Protein 3S8I (pdb70)

Foldseek 3Di:
DAFFWFWKAFLRHIFIEGEEAPDAFKEFEPVLCVVSVNPVQFAQVAWDQDVVFTFRGKGFQGWIGHPNDTGTDIHIYGYPPPGGIYHYNVVCVVQVWDCDVVVQWIARNVPRDITHTDDRVPDD/DDCQFFWFWKAFLRHIFIEGEEAPDAFKEFEPVLCVVSPNPVQFDQVCPDVWRGKRQWTWIGHPNDTDTDIHTYHYPDPGGMYHYNVRCVVQVWDCDVVVQWIARVNPRDITHTDDNVPDD

Sequence (245 aa):
VTMLYINCKVNGHPLKAFVDSGAQMTIMSQACAERCNIMRLVDRRRWAGVAKGQRIIIGRVHLAQIQIEGDFLQCSFSILEDQPMMDMMLLGLDMMLRRRRHQCSSIDLKKNVLVIGTTGTQTYFLPEGELPGSSTMLYINCKVNGHPLKAFVDSGAQMMTIMSQACAERCNIMRLVDRRWAGRIIGRVHLAQIQIEGDFLQCSFSILEDQPMDMMLLGLDMLRRHQCSSIDLKKNVLVIGTTGTQTYFLPEGELP

Nearest PDB structures (foldseek):
  3s8i-assembly1_A  TM=1.008E+00  e=1.772E-27  Homo sapiens
  3s8i-assembly1_B  TM=9.993E-01  e=1.601E-23  Homo sapiens
  4rgh-assembly1_A  TM=9.790E-01  e=2.029E-23  Homo sapiens
  4rgh-assembly1_B  TM=1.001E+00  e=3.905E-22  Homo sapiens
  5yq8-assembly2_D  TM=9.412E-01  e=9.169E-16  Leishmania major

Secondary structure (DSSP, 8-state):
-PPPEEEEEETTEEEEEEE-TT-SS-EEEHHHHHHTT-GGGEEGGG-EE----EEEEEEEEEEEEETTEEEEEEEEEETT-SSSEEE-HHHHHHTT-EEETTTTEEE-TTT--EEEPPPGGG--/------EEEEEETTEEEEEEE-TT-SS-EEEHHHHHHTT-GGGEEGGG---EEEEEEEEEEEETTEEEEEEEEEETT-SSSEEE-HHHHHHTT-EEETTTTEEE-TTT--EEEPPPGGG--

CATH classification: 2.40.70.10

Structure (mmCIF, N/CA/C/O backbone):
data_3S8I
#
_entry.id   3S8I
#
_cell.length_a   80.981
_cell.length_b   41.040
_cell.length_c   88.975
_cell.angle_alpha   90.00
_cell.angle_beta   107.62
_cell.angle_gamma   90.00
#
_symmetry.space_group_name_H-M   'C 1 2 1'
#
loop_
_entity.id
_entity.type
_entity.pdbx_description
1 polymer 'Protein DDI1 homolog 1'
2 non-polymer 'PHOSPHATE ION'
3 non-polymer 1,2-ETHANEDIOL
4 non-polymer 'UNKNOWN ATOM OR ION'
5 non-polymer DI(HYDROXYETHYL)ETHER
6 water water
#
loop_
_atom_site.group_PDB
_atom_site.id
_atom_site.type_symbol
_atom_site.label_atom_id
_atom_site.label_alt_id
_atom_site.label_comp_id
_atom_site.label_asym_id
_atom_site.label_entity_id
_atom_site.label_seq_id
_atom_site.pdbx_PDB_ins_code
_atom_site.Cartn_x
_atom_site.Cartn_y
_atom_site.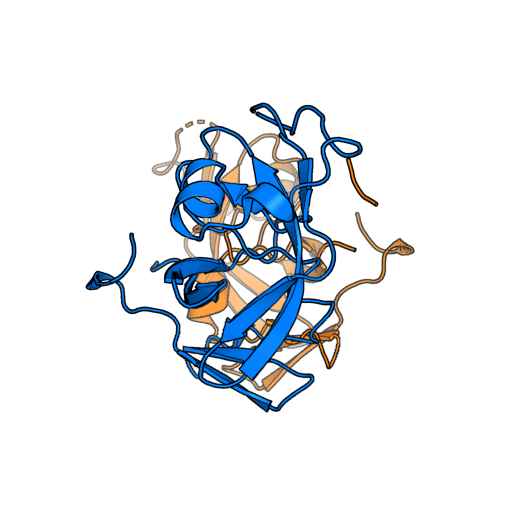Cartn_z
_atom_site.occupancy
_atom_site.B_iso_or_equiv
_atom_site.auth_seq_id
_atom_site.auth_comp_id
_ato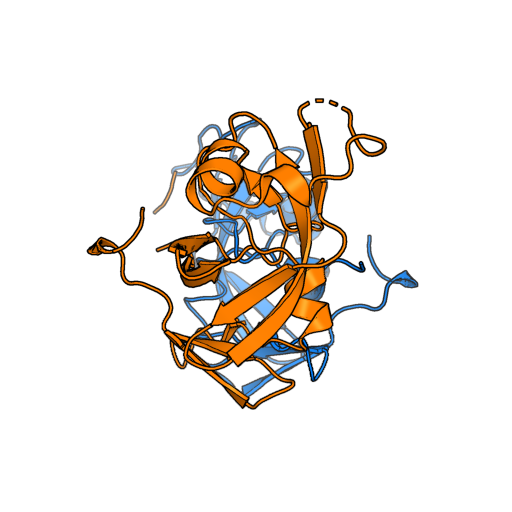m_site.auth_asym_id
_atom_site.auth_atom_id
_atom_site.pdbx_PDB_model_num
ATOM 1 N N . VAL A 1 22 ? -7.692 13.665 -19.409 1.00 37.25 241 VAL A N 1
ATOM 2 C CA . VAL A 1 22 ? -6.200 13.647 -19.453 1.00 33.26 241 VAL A CA 1
ATOM 3 C C . VAL A 1 22 ? -5.593 14.096 -18.103 1.00 30.32 241 VAL A C 1
ATOM 4 O O . VAL A 1 22 ? -5.626 15.278 -17.746 1.00 30.80 241 VAL A O 1
ATOM 8 N N . THR A 1 23 ? -5.050 13.143 -17.362 1.00 27.20 242 THR A N 1
ATOM 9 C CA . THR A 1 23 ? -4.495 13.424 -16.026 1.00 24.37 242 THR A CA 1
ATOM 10 C C . THR A 1 23 ? -3.108 14.057 -16.175 1.00 22.00 242 THR A C 1
ATOM 11 O O . THR A 1 23 ? -2.236 13.469 -16.845 1.00 21.64 242 THR A O 1
ATOM 15 N N . MET A 1 24 ? -2.905 15.237 -15.563 1.00 19.27 243 MET A N 1
ATOM 16 C CA . MET A 1 24 ? -1.610 15.910 -15.639 1.00 17.81 243 MET A CA 1
ATOM 17 C C . MET A 1 24 ? -0.553 15.142 -14.824 1.00 16.32 243 MET A C 1
ATOM 18 O O . MET A 1 24 ? -0.895 14.290 -14.004 1.00 17.78 243 MET A O 1
ATOM 23 N N . LEU A 1 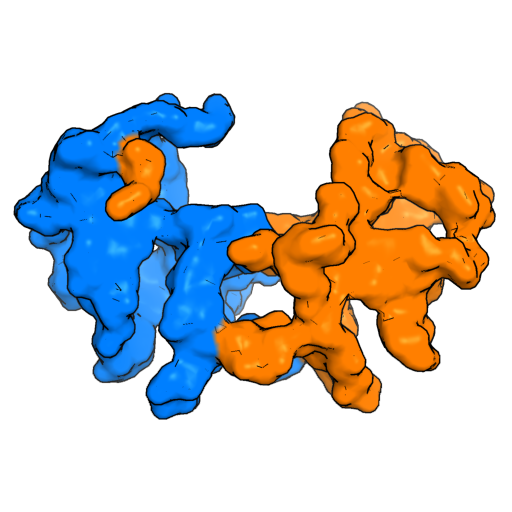25 ? 0.714 15.437 -15.079 1.00 14.35 244 LEU A N 1
ATOM 24 C CA . LEU A 1 25 ? 1.813 14.657 -14.464 1.00 12.61 244 LEU A CA 1
ATOM 25 C C . LEU A 1 25 ? 2.321 15.345 -13.204 1.00 12.50 244 LEU A C 1
ATOM 26 O O . LEU A 1 25 ? 2.782 16.491 -13.246 1.00 13.46 244 LEU A O 1
ATOM 31 N N . TYR A 1 26 ? 2.247 14.617 -12.097 1.00 12.00 245 TYR A N 1
ATOM 32 C CA . TYR A 1 26 ? 2.816 15.082 -10.823 1.00 11.97 245 TYR A CA 1
ATOM 33 C C . TYR A 1 26 ? 3.572 13.921 -10.237 1.00 12.38 245 TYR A C 1
ATOM 34 O O . TYR A 1 26 ? 3.268 12.748 -10.508 1.00 13.41 245 TYR A O 1
ATOM 43 N N . ILE A 1 27 ? 4.581 14.251 -9.434 1.00 12.21 246 ILE A N 1
ATOM 44 C CA . ILE A 1 27 ? 5.290 13.211 -8.659 1.00 11.57 246 ILE A CA 1
ATOM 45 C C . ILE A 1 27 ? 5.337 13.616 -7.190 1.00 13.10 246 ILE A C 1
ATOM 46 O O . ILE A 1 27 ? 5.196 14.802 -6.841 1.00 14.11 246 ILE A O 1
ATOM 51 N N . ASN A 1 28 ? 5.528 12.633 -6.323 1.00 12.48 247 ASN A N 1
ATOM 52 C CA . ASN A 1 28 ? 5.868 12.957 -4.928 1.00 13.49 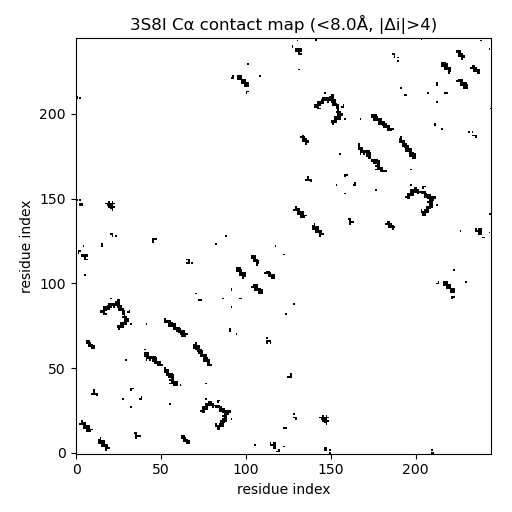247 ASN A CA 1
ATOM 53 C C . ASN A 1 28 ? 7.356 13.239 -4.825 1.00 13.63 247 ASN A C 1
ATOM 54 O O . ASN A 1 28 ? 8.186 12.527 -5.427 1.00 14.19 247 ASN A O 1
ATOM 59 N N . CYS A 1 29 ? 7.707 14.216 -3.995 1.00 14.07 248 CYS A N 1
ATOM 60 C CA . CYS A 1 29 ? 9.101 14.447 -3.634 1.00 14.25 248 CYS A CA 1
ATOM 61 C C . CYS A 1 29 ? 9.158 15.131 -2.286 1.00 12.85 248 CYS A C 1
ATOM 62 O O . CYS A 1 29 ? 8.117 15.379 -1.675 1.00 12.91 248 CYS A O 1
ATOM 65 N N . LYS A 1 30 ? 10.367 15.260 -1.758 1.00 12.05 249 LYS A N 1
ATOM 66 C CA . LYS A 1 30 ? 10.555 15.970 -0.498 1.00 11.57 249 LYS A CA 1
ATOM 67 C C . LYS A 1 30 ? 11.655 16.992 -0.664 1.00 12.24 249 LYS A C 1
ATOM 68 O O . LYS A 1 30 ? 12.598 16.789 -1.415 1.00 13.20 249 LYS A O 1
ATOM 74 N N . VAL A 1 31 ? 11.523 18.095 0.064 1.00 12.03 250 VAL A N 1
ATOM 75 C CA . VAL A 1 31 ? 12.617 19.060 0.180 1.00 13.45 250 VAL A CA 1
ATOM 76 C C . VAL A 1 31 ? 12.829 19.339 1.672 1.00 14.06 250 VAL A C 1
ATOM 77 O O . VAL A 1 31 ? 11.876 19.694 2.384 1.00 12.81 250 VAL A O 1
ATOM 81 N N . ASN A 1 32 ? 14.054 19.124 2.154 1.00 14.19 251 ASN A N 1
ATOM 82 C CA . ASN A 1 32 ? 14.367 19.303 3.584 1.00 14.95 251 ASN A CA 1
ATOM 83 C C . ASN A 1 32 ? 13.439 18.482 4.448 1.00 14.80 251 ASN A C 1
ATOM 84 O O . ASN A 1 32 ? 13.018 18.923 5.548 1.00 16.94 251 ASN A O 1
ATOM 89 N N . GLY A 1 33 ? 13.071 17.302 3.936 1.00 14.24 252 GLY A N 1
ATOM 90 C CA . GLY A 1 33 ? 12.224 16.343 4.675 1.00 15.37 252 GLY A CA 1
ATOM 91 C C . GLY A 1 33 ? 10.722 16.584 4.566 1.00 15.16 252 GLY A C 1
ATOM 92 O O . GLY A 1 33 ? 9.931 15.769 5.065 1.00 18.18 252 GLY A O 1
ATOM 93 N N . HIS A 1 34 ? 10.329 17.676 3.919 1.00 14.04 253 HIS A N 1
ATOM 94 C CA . HIS A 1 34 ? 8.911 18.043 3.812 1.00 13.43 253 HIS A CA 1
ATOM 95 C C . HIS A 1 34 ? 8.347 17.549 2.494 1.00 12.60 253 HIS A C 1
ATOM 96 O O . HIS A 1 34 ? 8.909 17.844 1.434 1.00 13.03 253 HIS A O 1
ATOM 103 N N . PRO A 1 35 ? 7.219 16.821 2.537 1.00 12.50 254 PRO A N 1
ATOM 104 C CA . PRO A 1 35 ? 6.661 16.254 1.298 1.00 12.78 254 PRO A CA 1
ATOM 105 C C . PRO A 1 35 ? 5.961 17.327 0.456 1.00 13.61 254 PRO A C 1
ATOM 106 O O . PRO A 1 35 ? 5.322 18.248 0.989 1.00 13.79 254 PRO A O 1
ATOM 110 N N . LEU A 1 36 ? 6.103 17.201 -0.852 1.00 12.88 255 LEU A N 1
ATOM 111 C CA . LEU A 1 36 ? 5.314 18.018 -1.753 1.00 13.58 255 LEU A CA 1
ATOM 112 C C . LEU A 1 36 ? 4.989 17.259 -3.041 1.00 13.16 255 LEU A C 1
ATOM 113 O O . LEU A 1 36 ? 5.532 16.192 -3.275 1.00 14.46 255 LEU A O 1
ATOM 118 N N . LYS A 1 37 ? 4.067 17.804 -3.822 1.00 13.34 256 LYS A N 1
ATOM 119 C CA . LYS A 1 37 ? 3.711 17.244 -5.121 1.00 13.32 256 LYS A CA 1
ATOM 120 C C . LYS A 1 37 ? 4.163 18.198 -6.209 1.00 13.90 256 LYS A C 1
ATOM 121 O O . LYS A 1 37 ? 3.836 19.397 -6.177 1.00 16.32 256 LYS A O 1
ATOM 127 N N . ALA A 1 38 ? 5.006 17.706 -7.118 1.00 13.47 257 ALA A N 1
ATOM 128 C CA . ALA A 1 38 ? 5.616 18.576 -8.138 1.00 12.46 257 ALA A CA 1
ATOM 129 C C . ALA A 1 38 ? 5.029 18.295 -9.509 1.00 12.33 257 ALA A C 1
ATOM 130 O O . ALA A 1 38 ? 4.890 17.136 -9.903 1.00 12.89 257 ALA A O 1
ATOM 132 N N . PHE A 1 39 ? 4.690 19.367 -10.222 1.00 11.69 258 PHE A N 1
ATOM 133 C CA . PHE A 1 39 ? 4.119 19.299 -11.574 1.00 12.41 258 PHE A CA 1
ATOM 134 C C . PHE A 1 39 ? 5.244 19.150 -12.580 1.00 13.14 258 PHE A C 1
ATOM 135 O O . PHE A 1 39 ? 6.220 19.890 -12.533 1.00 15.17 258 PHE A O 1
ATOM 143 N N . VAL A 1 40 ? 5.130 18.152 -13.443 1.00 11.99 259 VAL A N 1
ATOM 144 C CA . VAL A 1 40 ? 6.206 17.850 -14.392 1.00 12.37 259 VAL A CA 1
ATOM 145 C C . VAL A 1 40 ? 5.865 18.447 -15.770 1.00 13.23 259 VAL A C 1
ATOM 146 O O . VAL A 1 40 ? 4.925 17.974 -16.483 1.00 15.84 259 VAL A O 1
ATOM 150 N N . ASP A 1 41 ? 6.593 19.512 -16.122 1.00 13.56 260 ASP A N 1
ATOM 151 C CA . ASP A 1 41 ? 6.231 20.364 -17.279 1.00 14.53 260 ASP A CA 1
ATOM 152 C C . ASP A 1 41 ? 7.431 20.541 -18.225 1.00 15.44 260 ASP A C 1
ATOM 153 O O . ASP A 1 41 ? 8.259 21.430 -18.045 1.00 15.46 260 ASP A O 1
ATOM 158 N N . SER A 1 42 ? 7.513 19.664 -19.233 1.00 14.86 261 SER A N 1
ATOM 159 C CA . SER A 1 42 ? 8.630 19.726 -20.185 1.00 15.70 261 SER A CA 1
ATOM 160 C C . SER A 1 42 ? 8.642 21.020 -21.006 1.00 15.65 261 SER A C 1
ATOM 161 O O . SER A 1 42 ? 9.657 21.343 -21.612 1.00 16.51 261 SER A O 1
ATOM 164 N N . GLY A 1 43 ? 7.521 21.737 -21.050 1.00 16.94 262 GLY A N 1
ATOM 165 C CA . GLY A 1 43 ? 7.406 23.011 -21.763 1.00 18.02 262 GLY A CA 1
ATOM 166 C C . GLY A 1 43 ? 7.777 24.260 -20.973 1.00 19.48 262 GLY A C 1
ATOM 167 O O . GLY A 1 43 ? 7.690 25.398 -21.498 1.00 21.82 262 GLY A O 1
ATOM 168 N N . ALA A 1 44 ? 8.192 24.066 -19.726 1.00 18.30 263 ALA A N 1
ATOM 169 C CA . ALA A 1 44 ? 8.630 25.198 -18.897 1.00 19.48 263 ALA A CA 1
ATOM 170 C C . ALA A 1 44 ? 10.138 25.228 -18.888 1.00 20.14 263 ALA A C 1
ATOM 171 O O . ALA A 1 44 ? 10.761 24.204 -18.644 1.00 21.25 263 ALA A O 1
ATOM 173 N N . GLN A 1 45 ? 10.733 26.399 -19.092 1.00 22.55 264 GLN A N 1
ATOM 174 C CA . GLN A 1 45 ? 12.191 26.479 -19.077 1.00 25.05 264 GLN A CA 1
ATOM 175 C C . GLN A 1 45 ? 12.759 26.345 -17.667 1.00 24.34 264 GLN A C 1
ATOM 176 O O . GLN A 1 45 ? 13.828 25.733 -17.481 1.00 26.61 264 GLN A O 1
ATOM 182 N N . MET A 1 46 ? 12.069 26.932 -16.699 1.00 20.61 265 MET A N 1
ATOM 183 C CA . MET A 1 46 ? 12.597 27.064 -15.330 1.00 19.72 265 MET A CA 1
ATOM 184 C C . MET A 1 46 ? 11.805 26.260 -14.319 1.00 17.09 265 MET A C 1
ATOM 185 O O . MET A 1 46 ? 10.573 26.315 -14.309 1.00 19.30 265 MET A O 1
ATOM 190 N N . THR A 1 47 ? 12.522 25.608 -13.409 1.00 15.94 266 THR A N 1
ATOM 191 C CA . THR A 1 47 ? 11.919 25.003 -12.222 1.00 14.17 266 THR A CA 1
ATOM 192 C C . THR A 1 47 ? 11.632 26.074 -11.178 1.00 14.46 266 THR A C 1
ATOM 193 O O . THR A 1 47 ? 12.471 26.949 -10.961 1.00 14.60 266 THR A O 1
ATOM 197 N N . ILE A 1 48 ? 10.432 26.051 -10.597 1.00 13.19 267 ILE A N 1
ATOM 198 C CA . ILE A 1 48 ? 9.966 27.141 -9.702 1.00 14.75 267 ILE A CA 1
ATOM 199 C C . ILE A 1 48 ? 9.229 26.563 -8.507 1.00 15.42 267 ILE A C 1
ATOM 200 O O . ILE A 1 48 ? 8.347 25.709 -8.671 1.00 15.89 267 ILE A O 1
ATOM 205 N N . MET A 1 49 ? 9.586 27.016 -7.309 1.00 12.35 268 MET A N 1
ATOM 206 C CA . MET A 1 49 ? 8.864 26.646 -6.090 1.00 12.39 268 MET A CA 1
ATOM 207 C C . MET A 1 49 ? 8.109 27.884 -5.626 1.00 12.40 268 MET A C 1
ATOM 208 O O . MET A 1 49 ? 8.614 29.014 -5.755 1.00 13.73 268 MET A O 1
ATOM 213 N N . SER A 1 50 ? 6.903 27.700 -5.107 1.00 12.35 269 SER A N 1
ATOM 214 C CA . SER A 1 50 ? 6.205 28.858 -4.535 1.00 12.65 269 SER A CA 1
ATOM 215 C C . SER A 1 50 ? 6.862 29.364 -3.250 1.00 12.89 269 SER A C 1
ATOM 216 O O . SER A 1 50 ? 7.506 28.599 -2.523 1.00 12.39 269 SER A O 1
ATOM 219 N N . GLN A 1 51 ? 6.684 30.653 -2.951 1.00 13.64 270 GLN A N 1
ATOM 220 C CA . GLN A 1 51 ? 7.227 31.191 -1.697 1.00 14.37 270 GLN A CA 1
ATOM 221 C C . GLN A 1 51 ? 6.586 30.427 -0.522 1.00 13.90 270 GLN A C 1
ATOM 222 O O . GLN A 1 51 ? 7.270 30.076 0.448 1.00 13.89 270 GLN A O 1
ATOM 228 N N . ALA A 1 52 ? 5.270 30.189 -0.592 1.00 14.71 271 ALA A N 1
ATOM 229 C CA . ALA A 1 52 ? 4.616 29.438 0.497 1.00 15.87 271 ALA A CA 1
ATOM 230 C C . ALA A 1 52 ? 5.257 28.067 0.732 1.00 13.51 271 ALA A C 1
ATOM 231 O O . ALA A 1 52 ? 5.407 27.629 1.889 1.00 13.97 271 ALA A O 1
ATOM 233 N N . CYS A 1 53 ? 5.611 27.370 -0.353 1.00 12.72 272 CYS A N 1
ATOM 234 C CA . CYS A 1 53 ? 6.248 26.054 -0.224 1.00 12.93 272 CYS A CA 1
ATOM 235 C C . CYS A 1 53 ? 7.676 26.197 0.316 1.00 12.99 272 CYS A C 1
ATOM 236 O O . CYS A 1 53 ? 8.123 25.423 1.179 1.00 11.94 272 CYS A O 1
ATOM 239 N N . ALA A 1 54 ? 8.389 27.227 -0.136 1.00 12.05 273 ALA A N 1
ATOM 240 C CA . ALA A 1 54 ? 9.738 27.438 0.424 1.00 12.59 273 ALA A CA 1
ATOM 241 C C . ALA A 1 54 ? 9.695 27.708 1.931 1.00 14.34 273 ALA A C 1
ATOM 242 O O . ALA A 1 54 ? 10.529 27.200 2.675 1.00 13.20 273 ALA A O 1
ATOM 244 N N . GLU A 1 55 ? 8.705 28.478 2.376 1.00 14.11 274 GLU A N 1
ATOM 245 C CA . GLU A 1 55 ? 8.463 28.676 3.834 1.00 13.97 274 GLU A CA 1
ATOM 246 C C . GLU A 1 55 ? 8.102 27.388 4.576 1.00 14.36 274 GLU A C 1
ATOM 247 O O . GLU A 1 55 ? 8.681 27.087 5.651 1.00 13.95 274 GLU A O 1
ATOM 253 N N . ARG A 1 56 ? 7.197 26.611 3.977 1.00 13.02 275 ARG A N 1
ATOM 254 C CA . ARG A 1 56 ? 6.794 25.349 4.610 1.00 13.89 275 ARG A CA 1
ATOM 255 C C . ARG A 1 56 ? 7.946 24.368 4.709 1.00 13.74 275 ARG A C 1
ATOM 256 O O . ARG A 1 56 ? 8.101 23.678 5.753 1.00 15.31 275 ARG A O 1
ATOM 264 N N . CYS A 1 57 ? 8.789 24.354 3.668 1.00 12.51 276 CYS A N 1
ATOM 265 C CA . CYS A 1 57 ? 9.957 23.453 3.673 1.00 13.67 276 CYS A CA 1
ATOM 266 C C . CYS A 1 57 ? 11.109 23.987 4.546 1.00 13.95 276 CYS A C 1
ATOM 267 O O . CYS A 1 57 ? 12.120 23.303 4.696 1.00 15.01 276 CYS A O 1
ATOM 270 N N . ASN A 1 58 ? 10.929 25.203 5.094 1.00 14.08 277 ASN A N 1
ATOM 271 C CA . ASN A 1 58 ? 11.905 25.844 5.955 1.00 15.57 277 ASN A CA 1
ATOM 272 C C . ASN A 1 58 ? 13.245 26.040 5.227 1.00 15.22 277 ASN A C 1
ATOM 273 O O . ASN A 1 58 ? 14.322 25.809 5.809 1.00 16.95 277 ASN A O 1
ATOM 278 N N . ILE A 1 59 ? 13.177 26.474 3.973 1.00 13.46 278 ILE A N 1
ATOM 279 C CA . ILE A 1 59 ? 14.386 26.726 3.194 1.00 13.78 278 ILE A CA 1
ATOM 280 C C . ILE A 1 59 ? 14.601 28.166 2.772 1.00 14.34 278 ILE A C 1
ATOM 281 O O . ILE A 1 59 ? 15.371 28.450 1.825 1.00 14.57 278 ILE A O 1
ATOM 286 N N . MET A 1 60 ? 13.966 29.092 3.485 1.00 15.52 279 MET A N 1
ATOM 287 C CA . MET A 1 60 ? 14.206 30.508 3.122 1.00 15.32 279 MET A CA 1
ATOM 288 C C . MET A 1 60 ? 15.674 30.903 3.269 1.00 15.47 279 MET A C 1
ATOM 289 O O . MET A 1 60 ? 16.134 31.814 2.555 1.00 15.57 279 MET A O 1
ATOM 294 N N . ARG A 1 61 ? 16.424 30.226 4.152 1.00 15.22 280 ARG A N 1
ATOM 295 C CA . ARG A 1 61 ? 17.870 30.500 4.260 1.00 16.27 280 ARG A CA 1
ATOM 296 C C . ARG A 1 61 ? 18.620 30.216 2.977 1.00 14.82 280 ARG A C 1
ATOM 297 O O . ARG A 1 61 ? 19.761 30.671 2.826 1.00 16.18 280 ARG A O 1
ATOM 305 N N . LEU A 1 62 ? 18.030 29.441 2.073 1.00 13.31 281 LEU A N 1
ATOM 306 C CA . LEU A 1 62 ? 18.715 29.139 0.806 1.00 12.85 281 LEU A CA 1
ATOM 307 C C . LEU A 1 62 ? 18.353 30.085 -0.337 1.00 13.20 281 LEU A C 1
ATOM 308 O O . LEU A 1 62 ? 18.881 29.902 -1.472 1.00 15.33 281 LEU A O 1
ATOM 313 N N . VAL A 1 63 ? 17.458 31.033 -0.067 1.00 13.66 282 VAL A N 1
ATOM 314 C CA . VAL A 1 63 ? 16.913 31.874 -1.122 1.00 13.12 282 VAL A CA 1
ATOM 315 C C . VAL A 1 63 ? 17.778 33.112 -1.293 1.00 13.67 282 VAL A C 1
ATOM 316 O O . VAL A 1 63 ? 17.752 34.010 -0.463 1.00 15.04 282 VAL A O 1
ATOM 320 N N . ASP A 1 64 ? 18.512 33.128 -2.405 1.00 13.90 283 ASP A N 1
ATOM 321 C CA . ASP A 1 64 ? 19.460 34.217 -2.747 1.00 14.65 283 ASP A CA 1
ATOM 322 C C . ASP A 1 64 ? 18.707 35.309 -3.464 1.00 15.60 283 ASP A C 1
ATOM 323 O O . ASP A 1 64 ? 18.263 35.142 -4.602 1.00 15.94 283 ASP A O 1
ATOM 328 N N . ARG A 1 65 ? 18.542 36.440 -2.778 1.00 15.86 284 ARG A N 1
ATOM 329 C CA . ARG A 1 65 ? 17.726 37.525 -3.293 1.00 19.57 284 ARG A CA 1
ATOM 330 C C . ARG A 1 65 ? 18.450 38.355 -4.395 1.00 20.49 284 ARG A C 1
ATOM 331 O O . ARG A 1 65 ? 17.833 39.241 -4.983 1.00 23.50 284 ARG A O 1
ATOM 339 N N A ARG A 1 66 ? 19.720 38.049 -4.683 0.50 20.59 285 ARG A N 1
ATOM 340 N N B ARG A 1 66 ? 19.714 38.031 -4.684 0.50 20.61 285 ARG A N 1
ATOM 341 C CA A ARG A 1 66 ? 20.404 38.630 -5.850 0.50 22.73 285 ARG A CA 1
ATOM 342 C CA B ARG A 1 66 ? 20.447 38.593 -5.836 0.50 22.73 285 ARG A CA 1
ATOM 343 C C A ARG A 1 66 ? 19.604 38.353 -7.122 0.50 22.89 285 ARG A C 1
ATOM 344 C C B ARG A 1 66 ? 19.809 38.236 -7.184 0.50 22.95 285 ARG A C 1
ATOM 345 O O A ARG A 1 66 ? 19.494 39.220 -7.997 0.50 25.01 285 ARG A O 1
ATOM 346 O O B ARG A 1 66 ? 20.020 38.945 -8.186 0.50 25.39 285 ARG A O 1
ATOM 361 N N . TRP A 1 67 ? 19.026 37.158 -7.197 1.00 33.50 286 TRP A N 1
ATOM 362 C CA . TRP A 1 67 ? 18.332 36.691 -8.408 1.00 35.16 286 TRP A CA 1
ATOM 363 C C . TRP A 1 67 ? 16.827 36.974 -8.379 1.00 35.06 286 TRP A C 1
ATOM 364 O O . TRP A 1 67 ? 16.038 36.267 -9.009 1.00 36.84 286 TRP A O 1
ATOM 375 N N . ALA A 1 68 ? 16.433 37.990 -7.617 1.00 34.48 287 ALA A N 1
ATOM 376 C CA . ALA A 1 68 ? 15.066 38.520 -7.656 1.00 34.05 287 ALA A CA 1
ATOM 377 C C . ALA A 1 68 ? 14.741 39.232 -8.978 1.00 35.97 287 ALA A C 1
ATOM 378 O O . ALA A 1 68 ? 15.602 39.871 -9.603 1.00 38.48 287 ALA A O 1
ATOM 380 N N . GLY A 1 69 ? 13.485 39.126 -9.401 1.00 34.44 288 GLY A N 1
ATOM 381 C CA . GLY A 1 69 ? 13.031 39.759 -10.638 1.00 37.45 288 GLY A CA 1
ATOM 382 C C . GLY A 1 69 ? 11.521 39.665 -10.772 1.00 36.66 288 GLY A C 1
ATOM 383 O O . GLY A 1 69 ? 10.822 39.497 -9.775 1.00 34.02 288 GLY A O 1
ATOM 384 N N . VAL A 1 70 ? 11.027 39.780 -12.001 1.00 39.43 289 VAL A N 1
ATOM 385 C CA . VAL A 1 70 ? 9.601 39.635 -12.293 1.00 39.22 289 VAL A CA 1
ATOM 386 C C . VAL A 1 70 ? 9.433 38.615 -13.432 1.00 42.55 289 VAL A C 1
ATOM 387 O O . VAL A 1 70 ? 10.001 38.790 -14.519 1.00 47.14 289 VAL A O 1
ATOM 391 N N . ALA A 1 71 ? 8.660 37.560 -13.194 1.00 42.46 290 ALA A N 1
ATOM 392 C CA . ALA A 1 71 ? 8.459 36.507 -14.211 1.00 47.72 290 ALA A CA 1
ATOM 393 C C . ALA A 1 71 ? 7.444 36.913 -15.281 1.00 50.81 290 ALA A C 1
ATOM 394 O O . ALA A 1 71 ? 6.725 37.901 -15.113 1.00 48.16 290 ALA A O 1
ATOM 396 N N . LYS A 1 72 ? 7.407 36.159 -16.381 1.00 57.13 291 LYS A N 1
ATOM 397 C CA . LYS A 1 72 ? 6.414 36.355 -17.436 1.00 61.62 291 LYS A CA 1
ATOM 398 C C . LYS A 1 72 ? 5.012 36.020 -16.912 1.00 59.91 291 LYS A C 1
ATOM 399 O O . LYS A 1 72 ? 4.859 35.149 -16.046 1.00 59.36 291 LYS A O 1
ATOM 401 N N . GLY A 1 73 ? 4.004 36.716 -17.434 1.00 60.28 292 GLY A N 1
ATOM 402 C CA . GLY A 1 73 ? 2.629 36.606 -16.941 1.00 58.84 292 GLY A CA 1
ATOM 403 C C . GLY A 1 73 ? 2.170 37.885 -16.264 1.00 53.97 292 GLY A C 1
ATOM 404 O O . GLY A 1 73 ? 1.054 37.963 -15.744 1.00 53.16 292 GLY A O 1
ATOM 405 N N . GLN A 1 77 ? 3.811 39.156 -10.374 1.00 37.18 296 GLN A N 1
ATOM 406 C CA . GLN A 1 77 ? 4.626 37.921 -10.510 1.00 35.49 296 GLN A CA 1
ATOM 407 C C . GLN A 1 77 ? 6.064 38.089 -9.986 1.00 32.28 296 GLN A C 1
ATOM 408 O O . GLN A 1 77 ? 7.030 37.951 -10.762 1.00 33.11 296 GLN A O 1
ATOM 411 N N . ARG A 1 78 ? 6.238 38.374 -8.693 1.00 29.52 297 ARG A N 1
ATOM 412 C CA . ARG A 1 78 ? 7.596 38.580 -8.203 1.00 26.72 297 ARG A CA 1
ATOM 413 C C . ARG A 1 78 ? 8.354 37.273 -7.972 1.00 23.63 297 ARG A C 1
ATOM 414 O O . ARG A 1 78 ? 7.900 36.399 -7.235 1.00 21.16 297 ARG A O 1
ATOM 422 N N . ILE A 1 79 ? 9.527 37.179 -8.596 1.00 22.30 298 ILE A N 1
ATOM 423 C CA . ILE A 1 79 ? 10.519 36.148 -8.237 1.00 20.69 298 ILE A CA 1
ATOM 424 C C . ILE A 1 79 ? 11.308 36.766 -7.102 1.00 20.25 298 ILE A C 1
ATOM 425 O O . ILE A 1 79 ? 11.932 37.858 -7.255 1.00 22.24 298 ILE A O 1
ATOM 430 N N A ILE A 1 80 ? 11.252 36.074 -5.963 0.50 18.75 299 ILE A N 1
ATOM 431 N N B ILE A 1 80 ? 11.276 36.146 -5.934 0.50 17.46 299 ILE A N 1
ATOM 432 C CA A ILE A 1 80 ? 11.793 36.495 -4.673 0.50 19.20 299 ILE A CA 1
ATOM 433 C CA B ILE A 1 80 ? 11.956 36.776 -4.820 0.50 17.07 299 ILE A CA 1
ATOM 434 C C A ILE A 1 80 ? 13.294 36.243 -4.541 0.50 17.89 299 ILE A C 1
ATOM 435 C C B ILE A 1 80 ? 13.423 36.431 -4.748 0.50 16.51 299 ILE A C 1
ATOM 436 O O A ILE A 1 80 ? 13.984 36.875 -3.718 0.50 18.23 299 ILE A O 1
ATOM 437 O O B ILE A 1 80 ? 14.216 37.173 -4.161 0.50 17.24 299 ILE A O 1
ATOM 446 N N . GLY A 1 81 ? 13.788 35.305 -5.345 1.00 16.06 300 GLY A N 1
ATOM 447 C CA . GLY A 1 81 ? 15.186 34.899 -5.301 1.00 15.07 300 GLY A CA 1
ATOM 448 C C . GLY A 1 81 ? 15.326 33.516 -5.872 1.00 14.63 300 GLY A C 1
ATOM 449 O O . GLY A 1 81 ? 14.368 32.961 -6.433 1.00 15.80 300 GLY A O 1
ATOM 450 N N . ARG A 1 82 ? 16.532 32.984 -5.738 1.00 14.96 301 ARG A N 1
ATOM 451 C CA . ARG A 1 82 ? 16.877 31.703 -6.362 1.00 14.82 301 ARG A CA 1
ATOM 452 C C . ARG A 1 82 ? 17.624 30.827 -5.370 1.00 14.62 301 ARG A C 1
ATOM 453 O O . ARG A 1 82 ? 18.485 31.309 -4.619 1.00 14.19 301 ARG A O 1
ATOM 461 N N . VAL A 1 83 ? 17.270 29.531 -5.378 1.00 13.77 302 VAL A N 1
ATOM 462 C CA . VAL A 1 83 ? 17.961 28.520 -4.614 1.00 13.69 302 VAL A CA 1
ATOM 463 C C . VAL A 1 83 ? 18.966 27.811 -5.510 1.00 15.29 302 VAL A C 1
ATOM 464 O O . VAL A 1 83 ? 18.625 27.355 -6.599 1.00 15.29 302 VAL A O 1
ATOM 468 N N . HIS A 1 84 ? 20.220 27.754 -5.043 1.00 16.49 303 HIS A N 1
ATOM 469 C CA . HIS A 1 84 ? 21.316 27.110 -5.793 1.00 18.77 303 HIS A CA 1
ATOM 470 C C . HIS A 1 84 ? 21.577 25.686 -5.300 1.00 19.93 303 HIS A C 1
ATOM 471 O O . HIS A 1 84 ? 22.001 25.467 -4.161 1.00 21.74 303 HIS A O 1
ATOM 478 N N . LEU A 1 85 ? 21.352 24.700 -6.171 1.00 20.89 304 LEU A N 1
ATOM 479 C CA . LEU A 1 85 ? 21.724 23.295 -5.903 1.00 21.46 304 LEU A CA 1
ATOM 480 C C . LEU A 1 85 ? 21.284 22.716 -4.546 1.00 21.44 304 LEU A C 1
ATOM 481 O O . LEU A 1 85 ? 22.105 22.132 -3.834 1.00 23.06 304 LEU A O 1
ATOM 486 N N . ALA A 1 86 ? 20.004 22.936 -4.181 1.00 16.76 305 ALA A N 1
ATOM 487 C CA . ALA A 1 86 ? 19.384 22.310 -3.008 1.00 15.12 305 ALA A CA 1
ATOM 488 C C . ALA A 1 86 ? 19.001 20.893 -3.380 1.00 14.75 305 ALA A C 1
ATOM 489 O O . ALA A 1 86 ? 18.763 20.606 -4.532 1.00 18.69 305 ALA A O 1
ATOM 491 N N . GLN A 1 87 ? 18.865 20.031 -2.401 1.00 12.92 306 GLN A N 1
ATOM 492 C CA . GLN A 1 87 ? 18.486 18.639 -2.760 1.00 12.64 306 GLN A CA 1
ATOM 493 C C . GLN A 1 87 ? 16.972 18.456 -2.821 1.00 12.73 306 GLN A C 1
ATOM 494 O O . GLN A 1 87 ? 16.261 18.794 -1.849 1.00 13.90 306 GLN A O 1
ATOM 500 N N . ILE A 1 88 ? 16.515 17.905 -3.936 1.00 13.32 307 ILE A N 1
ATOM 501 C CA . ILE A 1 88 ? 15.131 17.445 -4.076 1.00 12.60 307 ILE A CA 1
ATOM 502 C C . ILE A 1 88 ? 15.191 15.946 -3.924 1.00 13.12 307 ILE A C 1
ATOM 503 O O . ILE A 1 88 ? 15.921 15.258 -4.652 1.00 14.32 307 ILE A O 1
ATOM 508 N N . GLN A 1 89 ? 14.428 15.426 -2.970 1.00 12.15 308 GLN A N 1
ATOM 509 C CA . GLN A 1 89 ? 14.455 13.975 -2.715 1.00 11.75 308 GLN A CA 1
ATOM 510 C C . GLN A 1 89 ? 13.343 13.305 -3.516 1.00 12.63 308 GLN A C 1
ATOM 511 O O . GLN A 1 89 ? 12.196 13.700 -3.422 1.00 13.20 308 GLN A O 1
ATOM 517 N N . ILE A 1 90 ? 13.705 12.293 -4.308 1.00 12.04 309 ILE A N 1
ATOM 518 C CA . ILE A 1 90 ? 12.716 11.563 -5.109 1.00 13.30 309 ILE A CA 1
ATOM 519 C C . ILE A 1 90 ? 12.961 10.109 -4.754 1.00 15.02 309 ILE A C 1
ATOM 520 O O . ILE A 1 90 ? 14.086 9.610 -4.946 1.00 15.70 309 ILE A O 1
ATOM 525 N N . GLU A 1 91 ? 11.920 9.444 -4.248 1.00 15.49 310 GLU A N 1
ATOM 526 C CA . GLU A 1 91 ? 12.071 8.118 -3.625 1.00 17.89 310 GLU A CA 1
ATOM 527 C C . GLU A 1 91 ? 13.163 8.246 -2.561 1.00 19.02 310 GLU A C 1
ATOM 528 O O . GLU A 1 91 ? 13.065 9.116 -1.687 1.00 20.37 310 GLU A O 1
ATOM 534 N N . GLY A 1 92 ? 14.196 7.438 -2.641 1.00 21.03 311 GLY A N 1
ATOM 535 C CA . GLY A 1 92 ? 15.292 7.577 -1.652 1.00 21.03 311 GLY A CA 1
ATOM 536 C C . GLY A 1 92 ? 16.491 8.363 -2.119 1.00 20.19 311 GLY A C 1
ATOM 537 O O . GLY A 1 92 ? 17.508 8.454 -1.391 1.00 21.41 311 GLY A O 1
ATOM 538 N N . ASP A 1 93 ? 16.408 8.955 -3.308 1.00 20.47 312 ASP A N 1
ATOM 539 C CA . ASP A 1 93 ? 17.543 9.622 -3.894 1.00 19.87 312 ASP A CA 1
ATOM 540 C C . ASP A 1 93 ? 17.463 11.118 -3.678 1.00 17.33 312 ASP A C 1
ATOM 541 O O . ASP A 1 93 ? 16.365 11.683 -3.613 1.00 17.40 312 ASP A O 1
ATOM 546 N N . PHE A 1 94 ? 18.619 11.738 -3.544 1.00 16.06 313 PHE A N 1
ATOM 547 C CA . PHE A 1 94 ? 18.696 13.186 -3.331 1.00 15.08 313 PHE A CA 1
ATOM 548 C C . PHE A 1 94 ? 19.378 13.776 -4.552 1.00 16.80 313 PHE A C 1
ATOM 549 O O . PHE A 1 94 ? 20.525 13.426 -4.865 1.00 19.03 313 PHE A O 1
ATOM 557 N N . LEU A 1 95 ? 18.678 14.667 -5.240 1.00 14.46 314 LEU A N 1
ATOM 558 C CA . LEU A 1 95 ? 19.182 15.242 -6.496 1.00 15.01 314 LEU A CA 1
ATOM 559 C C . LEU A 1 95 ? 19.415 16.738 -6.310 1.00 15.49 314 LEU A C 1
ATOM 560 O O . LEU A 1 95 ? 18.514 17.456 -5.883 1.00 16.35 314 LEU A O 1
ATOM 565 N N . GLN A 1 96 ? 20.607 17.195 -6.643 1.00 15.62 315 GLN A N 1
ATOM 566 C CA . GLN A 1 96 ? 20.876 18.614 -6.513 1.00 17.59 315 GLN A CA 1
ATOM 567 C C . GLN A 1 96 ? 20.216 19.382 -7.657 1.00 17.74 315 GLN A C 1
ATOM 568 O O . GLN A 1 96 ? 20.519 19.123 -8.846 1.00 17.88 315 GLN A O 1
ATOM 574 N N . CYS A 1 97 ? 19.435 20.401 -7.288 1.00 16.95 316 CYS A N 1
ATOM 575 C CA . CYS A 1 97 ? 18.656 21.172 -8.267 1.00 17.11 316 CYS A CA 1
ATOM 576 C C . CYS A 1 97 ? 18.651 22.643 -7.882 1.00 18.74 316 CYS A C 1
ATOM 577 O O . CYS A 1 97 ? 18.548 22.977 -6.719 1.00 20.81 316 CYS A O 1
ATOM 580 N N . SER A 1 98 ? 18.729 23.519 -8.867 1.00 15.01 317 SER A N 1
ATOM 581 C CA . SER A 1 98 ? 18.520 24.938 -8.601 1.00 14.17 317 SER A CA 1
ATOM 582 C C . SER A 1 98 ? 17.135 25.324 -9.097 1.00 13.95 317 SER A C 1
ATOM 583 O O . SER A 1 98 ? 16.629 24.741 -10.067 1.00 16.39 317 SER A O 1
ATOM 586 N N . PHE A 1 99 ? 16.527 26.293 -8.437 1.00 12.53 318 PHE A N 1
ATOM 587 C CA . PHE A 1 99 ? 15.166 26.720 -8.793 1.00 12.97 318 PHE A CA 1
ATOM 588 C C . PHE A 1 99 ? 14.871 28.072 -8.225 1.00 12.28 318 PHE A C 1
ATOM 589 O O . PHE A 1 99 ? 15.450 28.462 -7.202 1.00 14.24 318 PHE A O 1
ATOM 597 N N . SER A 1 100 ? 13.927 28.769 -8.861 1.00 12.86 319 SER A N 1
ATOM 598 C CA . SER A 1 100 ? 13.590 30.103 -8.409 1.00 13.57 319 SER A CA 1
ATOM 599 C C . SER A 1 100 ? 12.328 30.057 -7.559 1.00 12.96 319 SER A C 1
ATOM 600 O O . SER A 1 100 ? 11.608 29.052 -7.539 1.00 14.21 319 SER A O 1
ATOM 603 N N . ILE A 1 101 ? 12.138 31.114 -6.783 1.00 13.53 320 ILE A N 1
ATOM 604 C CA . ILE A 1 101 ? 11.015 31.166 -5.836 1.00 12.93 320 ILE A CA 1
ATOM 605 C C . ILE A 1 101 ? 10.064 32.257 -6.307 1.00 14.08 320 ILE A C 1
ATOM 606 O O . ILE A 1 101 ? 10.417 33.437 -6.394 1.00 16.01 320 ILE A O 1
ATOM 611 N N . LEU A 1 102 ? 8.833 31.858 -6.635 1.00 14.06 321 LEU A N 1
ATOM 612 C CA . LEU A 1 102 ? 7.824 32.825 -7.110 1.00 15.98 321 LEU A CA 1
ATOM 613 C C . LEU A 1 102 ? 6.735 33.078 -6.058 1.00 17.77 321 LEU A C 1
ATOM 614 O O . LEU A 1 102 ? 6.136 32.144 -5.523 1.00 17.69 321 LEU A O 1
ATOM 619 N N . GLU A 1 103 ? 6.477 34.357 -5.773 1.00 19.33 322 GLU A N 1
ATOM 620 C CA . GLU A 1 103 ? 5.423 34.730 -4.836 1.00 24.33 322 GLU A CA 1
ATOM 621 C C . GLU A 1 103 ? 4.070 34.313 -5.444 1.00 26.12 322 GLU A C 1
ATOM 622 O O . GLU A 1 103 ? 3.782 34.577 -6.610 1.00 28.26 322 GLU A O 1
ATOM 628 N N . ASP A 1 104 ? 3.262 33.621 -4.666 1.00 30.59 323 ASP A N 1
ATOM 629 C CA . ASP A 1 104 ? 1.879 33.334 -5.074 1.00 33.73 323 ASP A CA 1
ATOM 630 C C . ASP A 1 104 ? 1.681 32.408 -6.267 1.00 31.71 323 ASP A C 1
ATOM 631 O O . ASP A 1 104 ? 0.584 32.346 -6.806 1.00 34.30 323 ASP A O 1
ATOM 636 N N . GLN A 1 105 ? 2.720 31.691 -6.679 1.00 28.75 324 GLN A N 1
ATOM 637 C CA . GLN A 1 105 ? 2.543 30.553 -7.539 1.00 27.19 324 GLN A CA 1
ATOM 638 C C . GLN A 1 105 ? 1.603 29.640 -6.774 1.00 27.61 324 GLN A C 1
ATOM 639 O O . GLN A 1 105 ? 1.883 29.250 -5.631 1.00 27.87 324 GLN A O 1
ATOM 645 N N . PRO A 1 106 ? 0.484 29.302 -7.395 1.00 28.91 325 PRO A N 1
ATOM 646 C CA . PRO A 1 106 ? -0.471 28.484 -6.652 1.00 29.90 325 PRO A CA 1
ATOM 647 C C . PRO A 1 106 ? 0.172 27.158 -6.264 1.00 27.50 325 PRO A C 1
ATOM 648 O O . PRO A 1 106 ? 0.200 26.789 -5.051 1.00 27.78 325 PRO A O 1
ATOM 652 N N A MET A 1 107 ? 0.708 26.442 -7.245 0.50 25.37 326 MET A N 1
ATOM 653 N N B MET A 1 107 ? 0.726 26.464 -7.263 0.50 25.78 326 MET A N 1
ATOM 654 C CA A MET A 1 107 ? 1.201 25.116 -6.934 0.50 23.25 326 MET A CA 1
ATOM 655 C CA B MET A 1 107 ? 1.291 25.129 -7.059 0.50 24.06 326 MET A CA 1
ATOM 656 C C A MET A 1 107 ? 2.554 25.185 -6.246 0.50 20.16 326 MET A C 1
ATOM 657 C C B MET A 1 107 ? 2.605 25.176 -6.284 0.50 20.61 326 MET A C 1
ATOM 658 O O A MET A 1 107 ? 3.337 26.131 -6.439 0.50 19.29 326 MET A O 1
ATOM 659 O O B MET A 1 107 ? 3.414 26.109 -6.447 0.50 19.56 326 MET A O 1
ATOM 668 N N . ASP A 1 108 ? 2.826 24.161 -5.445 1.00 18.61 327 ASP A N 1
ATOM 669 C CA . ASP A 1 108 ? 4.053 24.126 -4.624 1.00 15.93 327 ASP A CA 1
ATOM 670 C C . ASP A 1 108 ? 5.317 24.114 -5.478 1.00 15.01 327 ASP A C 1
ATOM 671 O O . ASP A 1 108 ? 6.269 24.848 -5.189 1.00 13.89 327 ASP A O 1
ATOM 676 N N A MET A 1 109 ? 5.307 23.339 -6.553 0.50 14.47 328 MET A N 1
ATOM 677 N N B MET A 1 109 ? 5.386 23.231 -6.466 0.50 14.71 328 MET A N 1
ATOM 678 C CA A MET A 1 109 ? 6.551 23.069 -7.259 0.50 14.50 328 MET A CA 1
ATOM 679 C CA B MET A 1 109 ? 6.596 23.159 -7.293 0.50 14.91 328 MET A CA 1
ATOM 680 C C A MET A 1 109 ? 6.310 22.719 -8.722 0.50 14.17 328 MET A C 1
ATOM 681 C C B MET A 1 109 ? 6.293 22.767 -8.714 0.50 14.49 328 MET A C 1
ATOM 682 O O A MET A 1 109 ? 5.477 21.862 -9.024 0.50 13.94 328 MET A O 1
ATOM 683 O O B MET A 1 109 ? 5.440 21.912 -8.974 0.50 14.13 328 MET A O 1
ATOM 692 N N . LEU A 1 110 ? 7.010 23.413 -9.621 1.00 14.18 329 LEU A N 1
ATOM 693 C CA . LEU A 1 110 ? 6.896 23.157 -11.060 1.00 15.17 329 LEU A CA 1
ATOM 694 C C . LEU A 1 110 ? 8.287 22.687 -11.497 1.00 15.36 329 LEU A C 1
ATOM 695 O O . LEU A 1 110 ? 9.248 23.434 -11.339 1.00 15.08 329 LEU A O 1
ATOM 700 N N . LEU A 1 111 ? 8.400 21.444 -11.966 1.00 13.90 330 LEU A N 1
ATOM 701 C CA . LEU A 1 111 ? 9.698 20.884 -12.398 1.00 14.16 330 LEU A CA 1
ATOM 702 C C . LEU A 1 111 ? 9.761 21.097 -13.884 1.00 14.57 330 LEU A C 1
ATOM 703 O O . LEU A 1 111 ? 8.939 20.528 -14.654 1.00 16.24 330 LEU A O 1
ATOM 708 N N . GLY A 1 112 ? 10.693 21.954 -14.282 1.00 14.03 331 GLY A N 1
ATOM 709 C CA . GLY A 1 112 ? 10.832 22.330 -15.691 1.00 14.71 3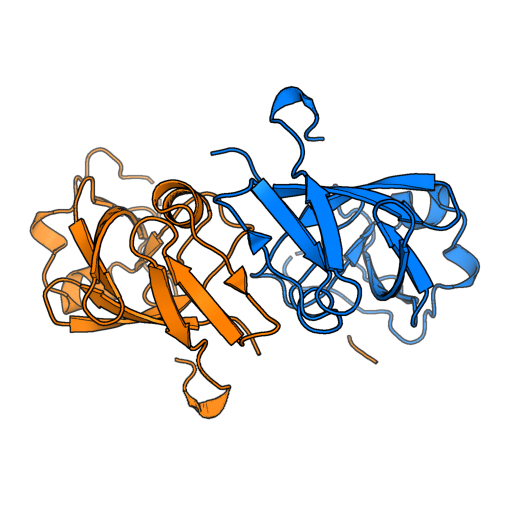31 GLY A CA 1
ATOM 710 C C . GLY A 1 112 ? 11.941 21.585 -16.421 1.00 14.41 331 GLY A C 1
ATOM 711 O O . GLY A 1 112 ? 12.638 20.706 -15.861 1.00 14.04 331 GLY A O 1
ATOM 712 N N . LEU A 1 113 ? 12.158 22.012 -17.664 1.00 15.36 332 LEU A N 1
ATOM 713 C CA . LEU A 1 113 ? 13.078 21.302 -18.532 1.00 16.19 332 LEU A CA 1
ATOM 714 C C . LEU A 1 113 ? 14.525 21.455 -18.065 1.00 17.14 332 LEU A C 1
ATOM 715 O O . LEU A 1 113 ? 15.346 20.574 -18.333 1.00 17.56 332 LEU A O 1
ATOM 720 N N . ASP A 1 114 ? 14.835 22.549 -17.358 1.00 17.50 333 ASP A N 1
ATOM 721 C CA . ASP A 1 114 ? 16.181 22.724 -16.787 1.00 18.22 333 ASP A CA 1
ATOM 722 C C . ASP A 1 114 ? 16.571 21.542 -15.917 1.00 18.32 333 ASP A C 1
ATOM 723 O O . ASP A 1 114 ? 17.662 20.971 -16.070 1.00 19.46 333 ASP A O 1
ATOM 728 N N A MET A 1 115 ? 15.651 21.163 -15.032 0.50 16.81 334 MET A N 1
ATOM 729 N N B MET A 1 115 ? 15.690 21.136 -15.012 0.50 17.35 334 MET A N 1
ATOM 730 C CA A MET A 1 115 ? 15.874 20.088 -14.089 0.50 17.33 334 MET A CA 1
ATOM 731 C CA B MET A 1 115 ? 16.055 20.052 -14.120 0.50 18.27 334 MET A CA 1
ATOM 732 C C A MET A 1 115 ? 15.852 18.755 -14.809 0.50 16.98 334 MET A C 1
ATOM 733 C C B MET A 1 115 ? 15.844 18.695 -14.782 0.50 17.60 334 MET A C 1
ATOM 734 O O A MET A 1 115 ? 16.710 17.896 -14.575 0.50 17.69 334 MET A O 1
ATOM 735 O O B MET A 1 115 ? 16.582 17.748 -14.490 0.50 18.37 334 MET A O 1
ATOM 744 N N . LEU A 1 116 ? 14.873 18.606 -15.695 1.00 16.38 335 LEU A N 1
ATOM 745 C CA . LEU A 1 116 ? 14.652 17.324 -16.397 1.00 17.74 335 LEU A CA 1
ATOM 746 C C . LEU A 1 116 ? 15.885 16.982 -17.229 1.00 19.41 335 LEU A C 1
ATOM 747 O O . LEU A 1 116 ? 16.326 15.820 -17.245 1.00 19.64 335 LEU A O 1
ATOM 752 N N A ARG A 1 117 ? 16.473 18.005 -17.848 0.50 18.02 336 ARG A N 1
ATOM 753 N N B ARG A 1 117 ? 16.448 17.987 -17.890 0.50 18.27 336 ARG A N 1
ATOM 754 C CA A ARG A 1 117 ? 17.764 17.870 -18.559 0.50 20.28 336 ARG A CA 1
ATOM 755 C CA B ARG A 1 117 ? 17.651 17.782 -18.715 0.50 20.79 336 ARG A CA 1
ATOM 756 C C A ARG A 1 117 ? 18.932 17.560 -17.623 0.50 20.86 336 ARG A C 1
ATOM 757 C C B ARG A 1 117 ? 18.922 17.544 -17.889 0.50 21.46 336 ARG A C 1
ATOM 758 O O A ARG A 1 117 ? 19.687 16.590 -17.831 0.50 21.57 336 ARG A O 1
ATOM 759 O O B ARG A 1 117 ? 19.788 16.744 -18.273 0.50 22.18 336 ARG A O 1
ATOM 774 N N A ARG A 1 118 ? 19.102 18.402 -16.606 0.50 21.40 337 ARG A N 1
ATOM 775 N N B ARG A 1 118 ? 19.033 18.236 -16.758 0.50 21.87 337 ARG A N 1
ATOM 776 C CA A ARG A 1 118 ? 20.226 18.238 -15.676 0.50 21.37 337 ARG A CA 1
ATOM 777 C CA B ARG A 1 118 ? 20.234 18.156 -15.901 0.50 22.35 337 ARG A CA 1
ATOM 778 C C A ARG A 1 118 ? 20.383 16.754 -15.360 0.50 21.80 337 ARG A C 1
ATOM 779 C C B ARG A 1 118 ? 20.408 16.778 -15.241 0.50 22.39 337 ARG A C 1
ATOM 780 O O A ARG A 1 118 ? 21.461 16.178 -15.585 0.50 22.13 337 ARG A O 1
ATOM 781 O O B ARG A 1 118 ? 21.544 16.312 -15.037 0.50 23.12 337 ARG A O 1
ATOM 796 N N . HIS A 1 119 ? 19.288 16.134 -14.907 1.00 20.71 338 HIS A N 1
ATOM 797 C CA . HIS A 1 119 ? 19.312 14.765 -14.374 1.00 21.66 338 HIS A CA 1
ATOM 798 C C . HIS A 1 119 ? 18.962 13.709 -15.412 1.00 20.83 338 HIS A C 1
ATOM 799 O O . HIS A 1 119 ? 18.706 12.565 -15.054 1.00 21.83 338 HIS A O 1
ATOM 806 N N . GLN A 1 120 ? 18.956 14.120 -16.676 1.00 20.37 339 GLN A N 1
ATOM 807 C CA . GLN A 1 120 ? 18.820 13.198 -17.821 1.00 21.78 339 GLN A CA 1
ATOM 808 C C . GLN A 1 120 ? 17.597 12.326 -17.639 1.00 20.84 339 GLN A C 1
ATOM 809 O O . GLN A 1 120 ? 17.643 11.115 -17.822 1.00 20.52 339 GLN A O 1
ATOM 815 N N . CYS A 1 121 ? 16.483 12.981 -17.321 1.00 18.71 340 CYS A N 1
ATOM 816 C CA . CYS A 1 121 ? 15.263 12.266 -16.977 1.00 18.07 340 CYS A CA 1
ATOM 817 C C . CYS A 1 121 ? 14.506 11.745 -18.181 1.00 17.25 340 CYS A C 1
ATOM 818 O O . CYS A 1 121 ? 14.656 12.267 -19.299 1.00 18.27 340 CYS A O 1
ATOM 821 N N A SER A 1 122 ? 13.710 10.707 -17.953 0.70 16.55 341 SER A N 1
ATOM 822 N N B SER A 1 122 ? 13.666 10.734 -17.931 0.30 16.26 341 SER A N 1
ATOM 823 C CA A SER A 1 122 ? 12.754 10.274 -18.938 0.70 17.47 341 SER A CA 1
ATOM 824 C CA B SER A 1 122 ? 12.743 10.173 -18.919 0.30 15.66 341 SER A CA 1
ATOM 825 C C A SER A 1 122 ? 11.367 10.433 -18.327 0.70 16.34 341 SER A C 1
ATOM 826 C C B SER A 1 122 ? 11.307 10.213 -18.431 0.30 15.63 341 SER A C 1
ATOM 827 O O A SER A 1 122 ? 11.130 10.056 -17.181 0.70 15.87 341 SER A O 1
ATOM 828 O O B SER A 1 122 ? 10.960 9.495 -17.480 0.30 14.93 341 SER A O 1
ATOM 833 N N . ILE A 1 123 ? 10.464 10.993 -19.108 1.00 15.28 342 ILE A N 1
ATOM 834 C CA . ILE A 1 123 ? 9.045 11.005 -18.788 1.00 15.87 342 ILE A CA 1
ATOM 835 C C . ILE A 1 123 ? 8.457 9.842 -19.573 1.00 17.49 342 ILE A C 1
ATOM 836 O O . ILE A 1 123 ? 8.252 9.960 -20.775 1.00 17.82 342 ILE A O 1
ATOM 841 N N . ASP A 1 124 ? 8.211 8.711 -18.904 1.00 17.23 343 ASP A N 1
ATOM 842 C CA . ASP A 1 124 ? 7.811 7.478 -19.592 1.00 19.37 343 ASP A CA 1
ATOM 843 C C . ASP A 1 124 ? 6.328 7.228 -19.389 1.00 19.81 343 ASP A C 1
ATOM 844 O O . ASP A 1 124 ? 5.897 6.844 -18.310 1.00 20.68 343 ASP A O 1
ATOM 849 N N . LEU A 1 125 ? 5.538 7.482 -20.419 1.00 19.87 344 LEU A N 1
ATOM 850 C CA . LEU A 1 125 ? 4.088 7.405 -20.272 1.00 20.31 344 LEU A CA 1
ATOM 851 C C . LEU A 1 125 ? 3.530 6.024 -20.550 1.00 22.58 344 LEU A C 1
ATOM 852 O O . LEU A 1 125 ? 2.322 5.807 -20.358 1.00 25.35 344 LEU A O 1
ATOM 857 N N . LYS A 1 126 ? 4.389 5.107 -20.980 1.00 23.17 345 LYS A N 1
ATOM 858 C CA . LYS A 1 126 ? 4.010 3.693 -21.084 1.00 24.04 345 LYS A CA 1
ATOM 859 C C . LYS A 1 126 ? 4.023 3.056 -19.690 1.00 24.16 345 LYS A C 1
ATOM 860 O O . LYS A 1 126 ? 3.044 2.403 -19.298 1.00 26.22 345 LYS A O 1
ATOM 866 N N . LYS A 1 127 ? 5.130 3.229 -18.965 1.00 22.82 346 LYS A N 1
ATOM 867 C CA . LYS A 1 127 ? 5.295 2.691 -17.614 1.00 23.65 346 LYS A CA 1
ATOM 868 C C . LYS A 1 127 ? 4.657 3.578 -16.563 1.00 21.35 346 LYS A C 1
ATOM 869 O O . LYS A 1 127 ? 4.432 3.139 -15.436 1.00 21.94 346 LYS A O 1
ATOM 874 N N . ASN A 1 128 ? 4.343 4.806 -16.971 1.00 19.17 347 ASN A N 1
ATOM 875 C CA . ASN A 1 128 ? 3.781 5.860 -16.101 1.00 18.44 347 ASN A CA 1
ATOM 876 C C . ASN A 1 128 ? 4.735 6.247 -14.981 1.00 17.65 347 ASN A C 1
ATOM 877 O O . ASN A 1 128 ? 4.338 6.371 -13.803 1.00 16.51 347 ASN A O 1
ATOM 882 N N . VAL A 1 129 ? 6.004 6.445 -15.359 1.00 16.65 348 VAL A N 1
ATOM 883 C CA . VAL A 1 129 ? 7.036 6.824 -14.380 1.00 16.20 348 VAL A CA 1
ATOM 884 C C . VAL A 1 129 ? 7.949 7.941 -14.888 1.00 15.19 348 VAL A C 1
ATOM 885 O O . VAL A 1 129 ? 8.148 8.089 -16.087 1.00 16.73 348 VAL A O 1
ATOM 889 N N . LEU A 1 130 ? 8.470 8.717 -13.938 1.00 14.76 349 LEU A N 1
ATOM 890 C CA . LEU A 1 130 ? 9.605 9.603 -14.195 1.00 14.09 349 LEU A CA 1
ATOM 891 C C . LEU A 1 130 ? 10.856 8.814 -13.835 1.00 14.56 349 LEU A C 1
ATOM 892 O O . LEU A 1 130 ? 10.986 8.299 -12.715 1.00 15.69 349 LEU A O 1
ATOM 897 N N . VAL A 1 131 ? 11.770 8.691 -14.790 1.00 15.70 350 VAL A N 1
ATOM 898 C CA . VAL A 1 131 ? 13.058 8.027 -14.519 1.00 16.23 350 VAL A CA 1
ATOM 899 C C . VAL A 1 131 ? 14.103 9.109 -14.362 1.00 17.38 350 VAL A C 1
ATOM 900 O O . VAL A 1 131 ? 14.196 10.007 -15.208 1.00 17.93 350 VAL A O 1
ATOM 904 N N . ILE A 1 132 ? 14.911 9.001 -13.318 1.00 17.55 351 ILE A N 1
ATOM 905 C CA . ILE A 1 132 ? 16.026 9.936 -13.106 1.00 18.30 351 ILE A CA 1
ATOM 906 C C . ILE A 1 132 ? 17.255 9.288 -13.762 1.00 20.29 351 ILE A C 1
ATOM 907 O O . ILE A 1 132 ? 17.723 8.260 -13.291 1.00 20.95 351 ILE A O 1
ATOM 912 N N . GLY A 1 133 ? 17.711 9.827 -14.881 1.00 21.56 352 GLY A N 1
ATOM 913 C CA . GLY A 1 133 ? 18.691 9.089 -15.712 1.00 24.64 352 GLY A CA 1
ATOM 914 C C . GLY A 1 133 ? 20.047 8.882 -15.076 1.00 27.73 352 GLY A C 1
ATOM 915 O O . GLY A 1 133 ? 20.745 7.885 -15.339 1.00 29.40 352 GLY A O 1
ATOM 916 N N . THR A 1 134 ? 20.426 9.824 -14.234 1.00 27.95 353 THR A N 1
ATOM 917 C CA . THR A 1 134 ? 21.728 9.775 -13.615 1.00 30.67 353 THR A CA 1
ATOM 918 C C . THR A 1 134 ? 21.820 8.701 -12.524 1.00 31.48 353 THR A C 1
ATOM 919 O O . THR A 1 134 ? 22.912 8.297 -12.176 1.00 33.55 353 THR A O 1
ATOM 923 N N . THR A 1 135 ? 20.681 8.236 -12.009 1.00 29.95 354 THR A N 1
ATOM 924 C CA . THR A 1 135 ? 20.658 7.236 -10.930 1.00 31.14 354 THR A CA 1
ATOM 925 C C . THR A 1 135 ? 19.927 5.933 -11.255 1.00 31.30 354 THR A C 1
ATOM 926 O O . THR A 1 135 ? 20.209 4.894 -10.638 1.00 32.56 354 THR A O 1
ATOM 930 N N . GLY A 1 136 ? 18.968 6.003 -12.172 1.00 28.92 355 GLY A N 1
ATOM 931 C CA . GLY A 1 136 ? 18.112 4.857 -12.492 1.00 30.13 355 GLY A CA 1
ATOM 932 C C . GLY A 1 136 ? 16.863 4.828 -11.621 1.00 27.53 355 GLY A C 1
ATOM 933 O O . GLY A 1 136 ? 15.977 3.989 -11.799 1.00 29.96 355 GLY A O 1
ATOM 934 N N . THR A 1 137 ? 16.795 5.729 -10.660 1.00 26.31 356 THR A N 1
ATOM 935 C CA . THR A 1 137 ? 15.573 5.874 -9.817 1.00 24.48 356 THR A CA 1
ATOM 936 C C . THR A 1 137 ? 14.333 6.207 -10.615 1.00 21.05 356 THR A C 1
ATOM 937 O O . THR A 1 137 ? 14.381 6.989 -11.555 1.00 20.31 356 THR A O 1
ATOM 941 N N . GLN A 1 138 ? 13.239 5.573 -10.231 1.00 19.31 357 GLN A N 1
ATOM 942 C CA . GLN A 1 138 ? 11.989 5.667 -10.954 1.00 17.69 357 GLN A CA 1
ATOM 943 C C . GLN A 1 138 ? 10.913 5.980 -9.938 1.00 17.71 357 GLN A C 1
ATOM 944 O O . GLN A 1 138 ? 10.877 5.383 -8.850 1.00 19.40 357 GLN A O 1
ATOM 950 N N . THR A 1 139 ? 10.022 6.899 -10.297 1.00 16.54 358 THR A N 1
ATOM 951 C CA . THR A 1 139 ? 8.929 7.250 -9.405 1.00 16.47 358 THR A CA 1
ATOM 952 C C . THR A 1 139 ? 7.634 7.324 -10.221 1.00 16.46 358 THR A C 1
ATOM 953 O O . THR A 1 139 ? 7.652 7.815 -11.339 1.00 15.53 358 THR A O 1
ATOM 957 N N . TYR A 1 140 ? 6.538 6.799 -9.667 1.00 17.25 359 TYR A N 1
ATOM 958 C CA . TYR A 1 140 ? 5.275 6.753 -10.428 1.00 16.59 359 TYR A CA 1
ATOM 959 C C . TYR A 1 140 ? 4.623 8.127 -10.471 1.00 15.85 359 TYR A C 1
ATOM 960 O O . TYR A 1 140 ? 4.652 8.882 -9.492 1.00 18.00 359 TYR A O 1
ATOM 969 N N . PHE A 1 141 ? 4.014 8.452 -11.609 1.00 14.67 360 PHE A N 1
ATOM 970 C CA . PHE A 1 141 ? 3.152 9.652 -11.669 1.00 13.71 360 PHE A CA 1
ATOM 971 C C . PHE A 1 141 ? 1.925 9.414 -10.793 1.00 15.08 360 PHE A C 1
ATOM 972 O O . PHE A 1 141 ? 1.428 8.265 -10.650 1.00 17.53 360 PHE A O 1
ATOM 980 N N . LEU A 1 142 ? 1.465 10.470 -10.149 1.00 15.20 361 LEU A N 1
ATOM 981 C CA . LEU A 1 142 ? 0.351 10.340 -9.236 1.00 15.39 361 LEU A CA 1
ATOM 982 C C . LEU A 1 142 ? -0.927 10.002 -9.984 1.00 16.17 361 LEU A C 1
ATOM 983 O O . LEU A 1 142 ? -1.139 10.461 -11.098 1.00 16.21 361 LEU A O 1
ATOM 988 N N . PRO A 1 143 ? -1.777 9.160 -9.364 1.00 17.77 362 PRO A N 1
ATOM 989 C CA . PRO A 1 143 ? -3.092 8.900 -9.946 1.00 19.54 362 PRO A CA 1
ATOM 990 C C . PRO A 1 143 ? -4.032 10.110 -9.812 1.00 20.60 362 PRO A C 1
ATOM 991 O O . PRO A 1 143 ? -3.815 10.970 -8.955 1.00 19.66 362 PRO A O 1
ATOM 995 N N . GLU A 1 144 ? -5.065 10.183 -10.654 1.00 22.75 363 GLU A N 1
ATOM 996 C CA . GLU A 1 144 ? -5.942 11.363 -10.698 1.00 24.52 363 GLU A CA 1
ATOM 997 C C . GLU A 1 144 ? -6.414 11.874 -9.307 1.00 24.30 363 GLU A C 1
ATOM 998 O O . GLU A 1 144 ? -6.398 13.093 -9.022 1.00 23.66 363 GLU A O 1
ATOM 1002 N N . GLY A 1 145 ? -6.806 10.929 -8.451 1.00 24.53 364 GLY A N 1
ATOM 1003 C CA . GLY A 1 145 ? -7.319 11.243 -7.110 1.00 23.57 364 GLY A CA 1
ATOM 1004 C C . GLY A 1 145 ? -6.307 11.833 -6.135 1.00 21.41 364 GLY A C 1
ATOM 1005 O O . GLY A 1 145 ? -6.685 12.269 -5.034 1.00 22.83 364 GLY A O 1
ATOM 1006 N N . GLU A 1 146 ? -5.025 11.819 -6.498 1.00 18.79 365 GLU A N 1
ATOM 1007 C CA . GLU A 1 146 ? -3.966 12.347 -5.622 1.00 18.03 365 GLU A CA 1
ATOM 1008 C C . GLU A 1 146 ? -3.444 13.702 -6.149 1.00 16.62 365 GLU A C 1
ATOM 1009 O O . GLU A 1 146 ? -2.597 14.308 -5.499 1.00 17.02 365 GLU A O 1
ATOM 1015 N N . LEU A 1 147 ? -3.898 14.146 -7.330 1.00 16.65 366 LEU A N 1
ATOM 1016 C CA . LEU A 1 147 ? -3.387 15.439 -7.830 1.00 17.09 366 LEU A CA 1
ATOM 1017 C C . LEU A 1 147 ? -3.870 16.562 -6.935 1.00 17.35 366 LEU A C 1
ATOM 1018 O O . LEU A 1 147 ? -4.991 16.480 -6.399 1.00 18.09 366 LEU A O 1
ATOM 1023 N N . PRO A 1 148 ? -3.055 17.614 -6.777 1.00 17.44 367 PRO A N 1
ATOM 1024 C CA . PRO A 1 148 ? -3.496 18.727 -5.907 1.00 19.72 367 PRO A CA 1
ATOM 1025 C C . PRO A 1 148 ? -4.755 19.404 -6.429 1.00 19.64 367 PRO A C 1
ATOM 1026 O O . PRO A 1 148 ? -5.508 20.040 -5.654 1.00 18.45 367 PRO A O 1
ATOM 1031 N N . GLY B 1 2 ? 23.769 32.455 -12.872 1.00 74.92 221 GLY B N 1
ATOM 1032 C CA . GLY B 1 2 ? 22.361 32.332 -12.392 1.00 71.53 221 GLY B CA 1
ATOM 1033 C C . GLY B 1 2 ? 21.352 32.757 -13.441 1.00 70.23 221 GLY B C 1
ATOM 1034 O O . GLY B 1 2 ? 21.722 33.172 -14.542 1.00 72.12 221 GLY B O 1
ATOM 1035 N N . SER B 1 3 ? 20.070 32.658 -13.093 1.00 67.59 222 SER B N 1
ATOM 1036 C CA . SER B 1 3 ? 18.984 32.974 -14.020 1.00 66.13 222 SER B CA 1
ATOM 1037 C C . SER B 1 3 ? 17.990 33.985 -13.453 1.00 66.13 222 SER B C 1
ATOM 1038 O O . SER B 1 3 ? 17.724 34.008 -12.243 1.00 64.87 222 SER B O 1
ATOM 1041 N N . SER B 1 4 ? 17.443 34.803 -14.357 1.00 67.12 223 SER B N 1
ATOM 1042 C CA . SER B 1 4 ? 16.490 35.873 -14.041 1.00 67.59 223 SER B CA 1
ATOM 1043 C C . SER B 1 4 ? 17.095 36.931 -13.111 1.00 70.53 223 SER B C 1
ATOM 1044 O O . SER B 1 4 ? 18.211 37.407 -13.335 1.00 73.27 223 SER B O 1
ATOM 1047 N N . THR B 1 23 ? 17.528 24.334 -24.057 1.00 31.72 242 THR B N 1
ATOM 1048 C CA . THR B 1 23 ? 16.862 24.323 -25.358 1.00 30.53 242 THR B CA 1
ATOM 1049 C C . THR B 1 23 ? 15.507 23.625 -25.251 1.00 28.05 242 THR B C 1
ATOM 1050 O O . THR B 1 23 ? 15.437 22.474 -24.798 1.00 27.14 242 THR B O 1
ATOM 1054 N N . MET B 1 24 ? 14.428 24.296 -25.662 1.00 26.62 243 MET B N 1
ATOM 1055 C CA . MET B 1 24 ? 13.093 23.692 -25.531 1.00 24.70 243 MET B CA 1
ATOM 1056 C C . MET B 1 24 ? 12.960 22.489 -26.482 1.00 23.31 243 MET B C 1
ATOM 1057 O O . MET B 1 24 ? 13.683 22.411 -27.492 1.00 24.31 243 MET B O 1
ATOM 1062 N N . LEU B 1 25 ? 12.065 21.562 -26.139 1.00 21.10 244 LEU B N 1
ATOM 1063 C CA . LEU B 1 25 ? 11.918 20.318 -26.897 1.00 19.45 244 LEU B CA 1
ATOM 1064 C C . LEU B 1 25 ? 11.054 20.463 -28.133 1.00 20.25 244 LEU B C 1
ATOM 1065 O O . LEU B 1 25 ? 9.879 20.824 -28.047 1.00 20.09 244 LEU B O 1
ATOM 1070 N N . TYR B 1 26 ? 11.649 20.187 -29.284 1.00 20.05 245 TYR B N 1
ATOM 1071 C CA . TYR B 1 26 ? 10.916 20.138 -30.534 1.00 21.22 245 TYR B CA 1
ATOM 1072 C C . TYR B 1 26 ? 11.280 18.867 -31.281 1.00 22.61 245 TYR B C 1
ATOM 1073 O O . TYR B 1 26 ? 12.396 18.349 -31.153 1.00 21.78 245 TYR B O 1
ATOM 1082 N N . ILE B 1 27 ? 10.331 18.383 -32.080 1.00 20.47 246 ILE B N 1
ATOM 1083 C CA . ILE B 1 27 ? 10.590 17.275 -32.997 1.00 21.31 246 ILE B CA 1
ATOM 1084 C C . ILE B 1 27 ? 10.179 17.672 -34.395 1.00 23.02 246 ILE B C 1
ATOM 1085 O O . ILE B 1 27 ? 9.335 18.547 -34.582 1.00 23.05 246 ILE B O 1
ATOM 1090 N N . ASN B 1 28 ? 10.782 17.006 -35.380 1.00 23.19 247 ASN B N 1
ATOM 1091 C CA . ASN B 1 28 ? 10.273 17.045 -36.729 1.00 25.40 247 ASN B CA 1
ATOM 1092 C C . ASN B 1 28 ? 9.096 16.086 -36.872 1.00 25.11 247 ASN B C 1
ATOM 1093 O O . ASN B 1 28 ? 9.144 14.948 -36.386 1.00 25.85 247 ASN B O 1
ATOM 1098 N N . CYS B 1 29 ? 8.044 16.538 -37.545 1.00 25.86 248 CYS B N 1
ATOM 1099 C CA . CYS B 1 29 ? 6.992 15.633 -37.995 1.00 26.17 248 CYS B CA 1
ATOM 1100 C C . CYS B 1 29 ? 6.368 16.119 -39.311 1.00 25.69 248 CYS B C 1
ATOM 1101 O O . CYS B 1 29 ? 6.738 17.185 -39.834 1.00 25.36 248 CYS B O 1
ATOM 1104 N N . LYS B 1 30 ? 5.448 15.324 -39.853 1.00 25.15 249 LYS B N 1
ATOM 1105 C CA . LYS B 1 30 ? 4.699 15.738 -41.033 1.00 25.60 249 LYS B CA 1
ATOM 1106 C C . LYS B 1 30 ? 3.211 15.501 -40.834 1.00 25.84 249 LYS B C 1
ATOM 1107 O O . LYS B 1 30 ? 2.808 14.560 -40.158 1.00 25.58 249 LYS B O 1
ATOM 1113 N N . VAL B 1 31 ? 2.397 16.359 -41.432 1.00 26.77 250 VAL B N 1
ATOM 1114 C CA . VAL B 1 31 ? 0.946 16.108 -41.511 1.00 27.68 250 VAL B CA 1
ATOM 1115 C C . VAL B 1 31 ? 0.544 16.266 -42.975 1.00 28.84 250 VAL B C 1
ATOM 1116 O O . VAL B 1 31 ? 0.832 17.282 -43.600 1.00 28.31 250 VAL B O 1
ATOM 1120 N N . ASN B 1 32 ? -0.108 15.242 -43.520 1.00 30.26 251 ASN B N 1
ATOM 1121 C CA . ASN B 1 32 ? -0.521 15.260 -44.930 1.00 32.87 251 ASN B CA 1
ATOM 1122 C C . ASN B 1 32 ? 0.683 15.513 -45.847 1.00 33.45 251 ASN B C 1
ATOM 1123 O O . ASN B 1 32 ? 0.559 16.155 -46.886 1.00 34.92 251 ASN B O 1
ATOM 1128 N N . GLY B 1 33 ? 1.855 15.015 -45.437 1.00 32.95 252 GLY B N 1
ATOM 1129 C CA . GLY B 1 33 ? 3.088 15.138 -46.230 1.00 33.96 252 GLY B CA 1
ATOM 1130 C C . GLY B 1 33 ? 3.882 16.429 -46.086 1.00 33.62 252 GLY B C 1
ATOM 1131 O O . GLY B 1 33 ? 4.964 16.580 -46.690 1.00 35.15 252 GLY B O 1
ATOM 1132 N N . HIS B 1 34 ? 3.355 17.353 -45.287 1.00 31.31 253 HIS B N 1
ATOM 1133 C CA . HIS B 1 34 ? 3.943 18.672 -45.094 1.00 30.84 253 HIS B CA 1
ATOM 1134 C C . HIS B 1 34 ? 4.746 18.714 -43.806 1.00 29.06 253 HIS B C 1
ATOM 1135 O O . HIS B 1 34 ? 4.210 18.370 -42.750 1.00 27.71 253 HIS B O 1
ATOM 1142 N N . PRO B 1 35 ? 6.007 19.171 -43.866 1.00 29.02 254 PRO B N 1
ATOM 1143 C CA . PRO B 1 35 ? 6.783 19.115 -42.619 1.00 28.01 254 PRO B CA 1
ATOM 1144 C C . PRO B 1 35 ? 6.439 20.245 -41.655 1.00 27.59 254 PRO B C 1
ATOM 1145 O O . PRO B 1 35 ? 6.086 21.368 -42.075 1.00 28.67 254 PRO B O 1
ATOM 1149 N N . LEU B 1 36 ? 6.565 19.945 -40.363 1.00 28.81 255 LEU B N 1
ATOM 1150 C CA . LEU B 1 36 ? 6.410 20.955 -39.334 1.00 27.65 255 LEU B CA 1
ATOM 1151 C C . LEU B 1 36 ? 7.281 20.574 -38.135 1.00 26.37 255 LEU B C 1
ATOM 1152 O O . LEU B 1 36 ? 7.842 19.480 -38.086 1.00 26.64 255 LEU B O 1
ATOM 1157 N N . LYS B 1 37 ? 7.425 21.489 -37.191 1.00 25.48 256 LYS B N 1
ATOM 1158 C CA . LYS B 1 37 ? 8.205 21.213 -35.990 1.00 24.93 256 LYS B CA 1
ATOM 1159 C C . LYS B 1 37 ? 7.249 21.372 -34.828 1.00 24.27 256 LYS B C 1
ATOM 1160 O O . LYS B 1 37 ? 6.558 22.387 -34.738 1.00 25.99 256 LYS B O 1
ATOM 1166 N N . ALA B 1 38 ? 7.173 20.346 -33.983 1.00 22.68 257 ALA B N 1
ATOM 1167 C CA . ALA B 1 38 ? 6.199 20.325 -32.896 1.00 20.77 257 ALA B CA 1
ATOM 1168 C C . ALA B 1 38 ? 6.910 20.530 -31.568 1.00 19.54 257 ALA B C 1
ATOM 1169 O O . ALA B 1 38 ? 7.924 19.871 -31.279 1.00 20.42 257 ALA B O 1
ATOM 1171 N N . PHE B 1 39 ? 6.362 21.441 -30.767 1.00 18.07 258 PHE B N 1
ATOM 1172 C CA . PHE B 1 39 ? 6.836 21.733 -29.387 1.00 18.31 258 PHE B CA 1
ATOM 1173 C C . PHE B 1 39 ? 6.283 20.677 -28.434 1.00 18.31 258 PHE B C 1
ATOM 1174 O O . PHE B 1 39 ? 5.067 20.477 -28.349 1.00 19.46 258 PHE B O 1
ATOM 1182 N N . VAL B 1 40 ? 7.167 20.006 -27.694 1.00 17.54 259 VAL B N 1
ATOM 1183 C CA . VAL B 1 40 ? 6.747 18.871 -26.865 1.00 17.19 259 VAL B CA 1
ATOM 1184 C C . VAL B 1 40 ? 6.546 19.373 -25.456 1.00 16.65 259 VAL B C 1
ATOM 1185 O O . VAL B 1 40 ? 7.531 19.657 -24.748 1.00 17.39 259 VAL B O 1
ATOM 1189 N N . ASP B 1 41 ? 5.280 19.441 -25.033 1.00 16.32 260 ASP B N 1
ATOM 1190 C CA . ASP B 1 41 ? 4.936 20.107 -23.764 1.00 16.38 260 ASP B CA 1
ATOM 1191 C C . ASP B 1 41 ? 4.097 19.215 -22.842 1.00 16.99 260 ASP B C 1
ATOM 1192 O O . ASP B 1 41 ? 2.876 19.148 -22.963 1.00 17.55 260 ASP B O 1
ATOM 1197 N N . SER B 1 42 ? 4.768 18.520 -21.911 1.00 16.16 261 SER B N 1
ATOM 1198 C CA . SER B 1 42 ? 4.049 17.567 -21.035 1.00 16.12 261 SER B CA 1
ATOM 1199 C C . SER B 1 42 ? 3.102 18.256 -20.043 1.00 16.83 261 SER B C 1
ATOM 1200 O O . SER B 1 42 ? 2.285 17.606 -19.417 1.00 17.60 261 SER B O 1
ATOM 1203 N N . GLY B 1 43 ? 3.237 19.569 -19.904 1.00 17.12 262 GLY B N 1
ATOM 1204 C CA . GLY B 1 43 ? 2.384 20.382 -19.026 1.00 18.07 262 GLY B CA 1
ATOM 1205 C C . GLY B 1 43 ? 1.136 20.920 -19.696 1.00 18.88 262 GLY B C 1
ATOM 1206 O O . GLY B 1 43 ? 0.345 21.659 -19.054 1.00 19.78 262 GLY B O 1
ATOM 1207 N N . ALA B 1 44 ? 0.975 20.628 -20.987 1.00 17.79 263 ALA B N 1
ATOM 1208 C CA . ALA B 1 44 ? -0.193 21.087 -21.737 1.00 18.99 263 ALA B CA 1
ATOM 1209 C C . ALA B 1 44 ? -1.192 19.940 -21.850 1.00 20.18 263 ALA B C 1
ATOM 1210 O O . ALA B 1 44 ? -0.823 18.821 -22.213 1.00 20.58 263 ALA B O 1
ATOM 1212 N N . GLN B 1 45 ? -2.460 20.196 -21.546 1.00 21.53 264 GLN B N 1
ATOM 1213 C CA . GLN B 1 45 ? -3.416 19.101 -21.621 1.00 25.57 264 GLN B CA 1
ATOM 1214 C C . GLN B 1 45 ? -3.733 18.706 -23.064 1.00 25.40 264 GLN B C 1
ATOM 1215 O O . GLN B 1 45 ? -3.914 17.515 -23.362 1.00 26.94 264 GLN B O 1
ATOM 1221 N N A MET B 1 46 ? -3.731 19.711 -23.938 0.50 23.54 265 MET B N 1
ATOM 1222 N N B MET B 1 46 ? -3.839 19.688 -23.950 0.50 24.32 265 MET B N 1
ATOM 1223 C CA A MET B 1 46 ? -4.272 19.602 -25.292 0.50 23.91 265 MET B CA 1
ATOM 1224 C CA B MET B 1 46 ? -4.350 19.408 -25.292 0.50 24.86 265 MET B CA 1
ATOM 1225 C C A MET B 1 46 ? -3.211 19.811 -26.365 0.50 22.01 265 MET B C 1
ATOM 1226 C C B MET B 1 46 ? -3.405 19.858 -26.412 0.50 22.85 265 MET B C 1
ATOM 1227 O O A MET B 1 46 ? -2.395 20.729 -26.275 0.50 22.06 265 MET B O 1
ATOM 1228 O O B MET B 1 46 ? -2.850 20.961 -26.382 0.50 22.49 265 MET B O 1
ATOM 1237 N N . THR B 1 47 ? -3.267 18.985 -27.409 1.00 21.82 266 THR B N 1
ATOM 1238 C CA . THR B 1 47 ? -2.465 19.223 -28.605 1.00 21.09 266 THR B CA 1
ATOM 1239 C C . THR B 1 47 ? -3.186 20.238 -29.494 1.00 22.00 266 THR B C 1
ATOM 1240 O O . THR B 1 47 ? -4.412 20.174 -29.679 1.00 22.88 266 THR B O 1
ATOM 1244 N N . ILE B 1 48 ? -2.428 21.198 -30.009 1.00 23.36 267 ILE B N 1
ATOM 1245 C CA . ILE B 1 48 ? -2.994 22.328 -30.739 1.00 23.68 267 ILE B CA 1
ATOM 1246 C C . ILE B 1 48 ? -2.151 22.651 -31.940 1.00 23.34 267 ILE B C 1
ATOM 1247 O O . ILE B 1 48 ? -0.935 22.822 -31.824 1.00 23.48 267 ILE B O 1
ATOM 1252 N N . MET B 1 49 ? -2.797 22.728 -33.095 1.00 22.66 268 MET B N 1
ATOM 1253 C CA . MET B 1 49 ? -2.129 23.181 -34.316 1.00 23.47 268 MET B CA 1
ATOM 1254 C C . MET B 1 49 ? -2.640 24.590 -34.612 1.00 24.28 268 MET B C 1
ATOM 1255 O O . MET B 1 49 ? -3.821 24.890 -34.389 1.00 25.42 268 MET B O 1
ATOM 1260 N N . SER B 1 50 ? -1.765 25.447 -35.115 1.00 24.19 269 SER B N 1
ATOM 1261 C CA . SER B 1 50 ? -2.200 26.787 -35.557 1.00 25.62 269 SER B CA 1
ATOM 1262 C C . SER B 1 50 ? -3.068 26.700 -36.808 1.00 26.10 269 SER B C 1
ATOM 1263 O O . SER B 1 50 ? -2.953 25.767 -37.614 1.00 25.81 269 SER B O 1
ATOM 1266 N N . GLN B 1 51 ? -3.931 27.690 -36.995 1.00 27.46 270 GLN B N 1
ATOM 1267 C CA . GLN B 1 51 ? -4.711 27.717 -38.214 1.00 28.51 270 GLN B CA 1
ATOM 1268 C C . GLN B 1 51 ? -3.793 27.831 -39.432 1.00 28.34 270 GLN B C 1
ATOM 1269 O O . GLN B 1 51 ? -4.017 27.152 -40.449 1.00 29.18 270 GLN B O 1
ATOM 1275 N N . ALA B 1 52 ? -2.756 28.667 -39.325 1.00 28.73 271 ALA B N 1
ATOM 1276 C CA . ALA B 1 52 ? -1.818 28.846 -40.436 1.00 29.63 271 ALA B CA 1
ATOM 1277 C C . ALA B 1 52 ? -1.181 27.520 -40.846 1.00 28.99 271 ALA B C 1
ATOM 1278 O O . ALA B 1 52 ? -1.012 27.245 -42.028 1.00 29.78 271 ALA B O 1
ATOM 1280 N N . CYS B 1 53 ? -0.826 26.692 -39.861 1.00 27.92 272 CYS B N 1
ATOM 1281 C CA . CYS B 1 53 ? -0.259 25.387 -40.148 1.00 28.37 272 CYS B CA 1
ATOM 1282 C C . CYS B 1 53 ? -1.293 24.449 -40.780 1.00 28.45 272 CYS B C 1
ATOM 1283 O O . CYS B 1 53 ? -0.979 23.717 -41.716 1.00 29.78 272 CYS B O 1
ATOM 1286 N N . ALA B 1 54 ? -2.528 24.485 -40.270 1.00 28.12 273 ALA B N 1
ATOM 1287 C CA . ALA B 1 54 ? -3.615 23.646 -40.794 1.00 28.74 273 ALA B CA 1
ATOM 1288 C C . ALA B 1 54 ? -3.859 23.966 -42.261 1.00 29.37 273 ALA B C 1
ATOM 1289 O O . ALA B 1 54 ? -4.090 23.066 -43.079 1.00 31.30 273 ALA B O 1
ATOM 1291 N N . GLU B 1 55 ? -3.811 25.252 -42.587 1.00 29.45 274 GLU B N 1
ATOM 1292 C CA . GLU B 1 55 ? -3.949 25.687 -43.982 1.00 30.90 274 GLU B CA 1
ATOM 1293 C C . GLU B 1 55 ? -2.775 25.207 -44.854 1.00 31.88 274 GLU B C 1
ATOM 1294 O O . GLU B 1 55 ? -2.983 24.653 -45.945 1.00 33.14 274 GLU B O 1
ATOM 1300 N N . ARG B 1 56 ? -1.552 25.395 -44.356 1.00 32.45 275 ARG B N 1
ATOM 1301 C CA . ARG B 1 56 ? -0.337 24.970 -45.055 1.00 33.26 275 ARG B CA 1
ATOM 1302 C C . ARG B 1 56 ? -0.326 23.457 -45.309 1.00 32.99 275 ARG B C 1
ATOM 1303 O O . ARG B 1 56 ? 0.061 23.003 -46.386 1.00 35.00 275 ARG B O 1
ATOM 1311 N N . CYS B 1 57 ? -0.784 22.688 -44.322 1.00 30.76 276 CYS B N 1
ATOM 1312 C CA . CYS B 1 57 ? -0.845 21.233 -44.437 1.00 31.86 276 CYS B CA 1
ATOM 1313 C C . CYS B 1 57 ? -2.041 20.769 -45.250 1.00 32.39 276 CYS B C 1
ATOM 1314 O O . CYS B 1 57 ? -2.198 19.574 -45.501 1.00 33.30 276 CYS B O 1
ATOM 1317 N N . ASN B 1 58 ? -2.892 21.727 -45.618 1.00 33.18 277 ASN B N 1
ATOM 1318 C CA . ASN B 1 58 ? -4.082 21.496 -46.442 1.00 35.72 277 ASN B CA 1
ATOM 1319 C C . ASN B 1 58 ? -5.080 20.537 -45.778 1.00 34.86 277 ASN B C 1
ATOM 1320 O O . ASN B 1 58 ? -5.570 19.599 -46.417 1.00 37.40 277 ASN B O 1
ATOM 1325 N N . ILE B 1 59 ? -5.363 20.772 -44.494 1.00 32.45 278 ILE B N 1
ATOM 1326 C CA . ILE B 1 59 ? -6.319 19.944 -43.750 1.00 31.60 278 ILE B CA 1
ATOM 1327 C C . ILE B 1 59 ? -7.513 20.711 -43.169 1.00 31.85 278 ILE B C 1
ATOM 1328 O O . ILE B 1 59 ? -8.243 20.179 -42.321 1.00 31.20 278 ILE B O 1
ATOM 1333 N N . MET B 1 60 ? -7.737 21.936 -43.649 1.00 33.11 279 MET B N 1
ATOM 1334 C CA . MET B 1 60 ? -8.897 22.738 -43.218 1.00 34.35 279 MET B CA 1
ATOM 1335 C C . MET B 1 60 ? -10.250 22.036 -43.376 1.00 35.54 279 MET B C 1
ATOM 1336 O O . MET B 1 60 ? -11.176 22.300 -42.610 1.00 35.17 279 MET B O 1
ATOM 1341 N N . ARG B 1 61 ? -10.344 21.118 -44.337 1.00 37.33 280 ARG B N 1
A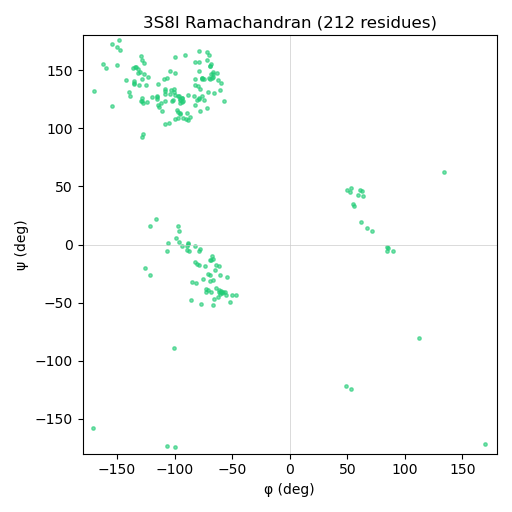TOM 1342 C CA . ARG B 1 61 ? -11.558 20.318 -44.530 1.00 40.21 280 ARG B CA 1
ATOM 1343 C C . ARG B 1 61 ? -11.853 19.395 -43.338 1.00 38.71 280 ARG B C 1
ATOM 1344 O O . ARG B 1 61 ? -13.007 19.000 -43.134 1.00 40.12 280 ARG B O 1
ATOM 1352 N N . LEU B 1 62 ? -10.821 19.080 -42.545 1.00 36.03 281 LEU B N 1
ATOM 1353 C CA . LEU B 1 62 ? -10.987 18.205 -41.383 1.00 35.77 281 LEU B CA 1
ATOM 1354 C C . LEU B 1 62 ? -11.391 18.938 -40.112 1.00 34.51 281 LEU B C 1
ATOM 1355 O O . LEU B 1 62 ? -11.638 18.300 -39.084 1.00 36.05 281 LEU B O 1
ATOM 1360 N N . VAL B 1 63 ? -11.431 20.264 -40.166 1.00 33.28 282 VAL B N 1
ATOM 1361 C CA . VAL B 1 63 ? -11.762 21.075 -38.996 1.00 32.40 282 VAL B CA 1
ATOM 1362 C C . VAL B 1 63 ? -13.272 21.075 -38.735 1.00 33.78 282 VAL B C 1
ATOM 1363 O O . VAL B 1 63 ? -14.082 21.569 -39.553 1.00 35.24 282 VAL B O 1
ATOM 1367 N N . ASP B 1 64 ? -13.642 20.494 -37.597 1.00 33.67 283 ASP B N 1
ATOM 1368 C CA . ASP B 1 64 ? -15.030 20.465 -37.145 1.00 34.90 283 ASP B CA 1
ATOM 1369 C C . ASP B 1 64 ? -15.292 21.724 -36.331 1.00 36.24 283 ASP B C 1
ATOM 1370 O O . ASP B 1 64 ? -14.837 21.860 -35.185 1.00 36.41 283 ASP B O 1
ATOM 1375 N N . ARG B 1 65 ? -16.039 22.642 -36.932 1.00 41.03 284 ARG B N 1
ATOM 1376 C CA . ARG B 1 65 ? -16.181 23.981 -36.373 1.00 39.89 284 ARG B CA 1
ATOM 1377 C C . ARG B 1 65 ? -17.231 24.101 -35.275 1.00 41.92 284 ARG B C 1
ATOM 1378 O O . ARG B 1 65 ? -17.397 25.173 -34.694 1.00 43.55 284 ARG B O 1
ATOM 1386 N N . ARG B 1 66 ? -17.914 22.998 -34.977 1.00 44.73 285 ARG B N 1
ATOM 1387 C CA . ARG B 1 66 ? -18.855 22.952 -33.852 1.00 49.57 285 ARG B CA 1
ATOM 1388 C C . ARG B 1 66 ? -18.123 23.028 -32.500 1.00 49.55 285 ARG B C 1
ATOM 1389 O O . ARG B 1 66 ? -18.742 23.260 -31.456 1.00 53.63 285 ARG B O 1
ATOM 1397 N N . TRP B 1 67 ? -16.800 22.847 -32.541 1.00 47.07 286 TRP B N 1
ATOM 1398 C CA . TRP B 1 67 ? -15.957 22.944 -31.356 1.00 49.72 286 TRP B CA 1
ATOM 1399 C C . TRP B 1 67 ? -15.308 24.334 -31.210 1.00 48.50 286 TRP B C 1
ATOM 1400 O O . TRP B 1 67 ? -14.407 24.520 -30.385 1.00 51.27 286 TRP B O 1
ATOM 1411 N N . ALA B 1 68 ? -15.777 25.305 -32.000 1.00 47.01 287 ALA B N 1
ATOM 1412 C CA . ALA B 1 68 ? -15.252 26.688 -31.972 1.00 48.31 287 ALA B CA 1
ATOM 1413 C C . ALA B 1 68 ? -15.470 27.411 -30.630 1.00 54.22 287 ALA B C 1
ATOM 1414 O O . ALA B 1 68 ? -16.457 27.167 -29.944 1.00 58.12 287 ALA B O 1
ATOM 1416 N N . GLY B 1 69 ? -14.545 28.300 -30.265 1.00 57.30 288 GLY B N 1
ATOM 1417 C CA . GLY B 1 69 ? -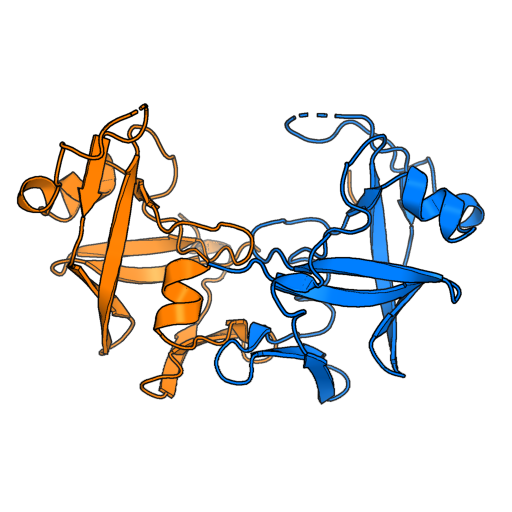14.687 29.113 -29.051 1.00 65.39 288 GLY B CA 1
ATOM 1418 C C . GLY B 1 69 ? -15.163 30.525 -29.343 1.00 70.67 288 GLY B C 1
ATOM 1419 O O . GLY B 1 69 ? -15.706 31.209 -28.465 1.00 79.68 288 GLY B O 1
ATOM 1420 N N . ARG B 1 78 ? -8.487 32.405 -30.020 1.00 45.35 297 ARG B N 1
ATOM 1421 C CA . ARG B 1 78 ? -9.744 31.672 -30.177 1.00 43.31 297 ARG B CA 1
ATOM 1422 C C . ARG B 1 78 ? -9.569 30.339 -30.910 1.00 40.33 297 ARG B C 1
ATOM 1423 O O . ARG B 1 78 ? -8.929 30.276 -31.971 1.00 39.88 297 ARG B O 1
ATOM 1425 N N . ILE B 1 79 ? -10.148 29.280 -30.343 1.00 38.58 298 ILE B N 1
ATOM 1426 C CA . ILE B 1 79 ? -10.178 27.968 -30.997 1.00 36.29 298 ILE B CA 1
ATOM 1427 C C . ILE B 1 79 ? -11.208 28.005 -32.132 1.00 36.22 298 ILE B C 1
ATOM 1428 O O . ILE B 1 79 ? -12.375 28.349 -31.916 1.00 36.82 298 ILE B O 1
ATOM 1433 N N . ILE B 1 80 ? -10.754 27.664 -33.338 1.00 34.92 299 ILE B N 1
ATOM 1434 C CA . ILE B 1 80 ? -11.574 27.708 -34.555 1.00 36.53 299 ILE B CA 1
ATOM 1435 C C . ILE B 1 80 ? -12.386 26.430 -34.703 1.00 35.34 299 ILE B C 1
ATOM 1436 O O . ILE B 1 80 ? -13.495 26.436 -35.229 1.00 36.76 299 ILE B O 1
ATOM 1441 N N . GLY B 1 81 ? -11.817 25.328 -34.240 1.00 33.04 300 GLY B N 1
ATOM 1442 C CA . GLY B 1 81 ? -12.504 24.058 -34.291 1.00 33.09 300 GLY B CA 1
ATOM 1443 C C . GLY B 1 81 ? -11.573 22.921 -33.939 1.00 31.37 300 GLY B C 1
ATOM 1444 O O . GLY B 1 81 ? -10.432 23.136 -33.507 1.00 31.00 300 GLY B O 1
ATOM 1445 N N . ARG B 1 82 ? -12.063 21.709 -34.128 1.00 31.10 301 ARG B N 1
ATOM 1446 C CA . ARG B 1 82 ? -11.311 20.528 -33.716 1.00 30.50 301 ARG B CA 1
ATOM 1447 C C . ARG B 1 82 ? -11.115 19.558 -34.862 1.00 30.21 301 ARG B C 1
ATOM 1448 O O . ARG B 1 82 ? -12.056 19.289 -35.637 1.00 31.01 301 ARG B O 1
ATOM 1456 N N . VAL B 1 83 ? -9.904 19.022 -34.966 1.00 29.13 302 VAL B N 1
ATOM 1457 C CA . VAL B 1 83 ? -9.655 17.925 -35.893 1.00 29.69 302 VAL B CA 1
ATOM 1458 C C . VAL B 1 83 ? -9.776 16.609 -35.118 1.00 29.76 302 VAL B C 1
ATOM 1459 O O . VAL B 1 83 ? -8.942 16.304 -34.239 1.00 28.84 302 VAL B O 1
ATOM 1463 N N . HIS B 1 84 ? -10.812 15.830 -35.431 1.00 30.59 303 HIS B N 1
ATOM 1464 C CA . HIS B 1 84 ? -11.108 14.609 -34.644 1.00 31.77 303 HIS B CA 1
AT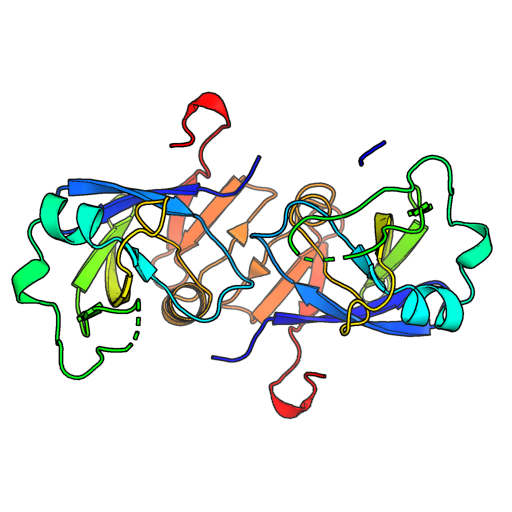OM 1465 C C . HIS B 1 84 ? -10.150 13.477 -34.957 1.00 32.10 303 HIS B C 1
ATOM 1466 O O . HIS B 1 84 ? -9.849 12.626 -34.102 1.00 33.48 303 HIS B O 1
ATOM 1473 N N . LEU B 1 85 ? -9.662 13.462 -36.189 1.00 31.86 304 LEU B N 1
ATOM 1474 C CA . LEU B 1 85 ? -8.820 12.373 -36.625 1.00 32.95 304 LEU B CA 1
ATOM 1475 C C . LEU B 1 85 ? -7.916 12.860 -37.745 1.00 32.73 304 LEU B C 1
ATOM 1476 O O . LEU B 1 85 ? -8.394 13.293 -38.805 1.00 33.65 304 LEU B O 1
ATOM 1481 N N . ALA B 1 86 ? -6.611 12.792 -37.494 1.00 31.92 305 ALA B N 1
ATOM 1482 C CA . ALA B 1 86 ? -5.617 13.061 -38.519 1.00 31.22 305 ALA B CA 1
ATOM 1483 C C . ALA B 1 86 ? -4.377 12.233 -38.203 1.00 32.28 305 ALA B C 1
ATOM 1484 O O . ALA B 1 86 ? -4.137 11.878 -37.046 1.00 32.65 305 ALA B O 1
ATOM 1486 N N . GLN B 1 87 ? -3.601 11.927 -39.232 1.00 35.44 306 GLN B N 1
ATOM 1487 C CA . GLN B 1 87 ? -2.378 11.176 -39.068 1.00 34.15 306 GLN B CA 1
ATOM 1488 C C . GLN B 1 87 ? -1.213 12.143 -38.923 1.00 32.25 306 GLN B C 1
ATOM 1489 O O . GLN B 1 87 ? -0.998 12.980 -39.805 1.00 32.27 306 GLN B O 1
ATOM 1495 N N . ILE B 1 88 ? -0.478 12.043 -37.808 1.00 30.46 307 ILE B N 1
ATOM 1496 C CA . ILE B 1 88 ? 0.774 12.783 -37.629 1.00 29.31 307 ILE B CA 1
ATOM 1497 C C . ILE B 1 88 ? 1.893 11.800 -37.893 1.00 28.59 307 ILE B C 1
ATOM 1498 O O . ILE B 1 88 ? 1.981 10.742 -37.245 1.00 28.70 307 ILE B O 1
ATOM 1503 N N . GLN B 1 89 ? 2.751 12.166 -38.830 1.00 27.58 308 GLN B N 1
ATOM 1504 C CA . GLN B 1 89 ? 3.853 11.298 -39.210 1.00 27.37 308 GLN B CA 1
ATOM 1505 C C . GLN B 1 89 ? 5.113 11.671 -38.451 1.00 26.20 308 GLN B C 1
ATOM 1506 O O . GLN B 1 89 ? 5.547 12.813 -38.482 1.00 26.19 308 GLN B O 1
ATOM 1512 N N . ILE B 1 90 ? 5.682 10.701 -37.750 1.00 26.40 309 ILE B N 1
ATOM 1513 C CA . ILE B 1 90 ? 6.969 10.879 -37.067 1.00 26.12 309 ILE B CA 1
ATOM 1514 C C . ILE B 1 90 ? 7.920 9.791 -37.581 1.00 27.92 309 ILE B C 1
ATOM 1515 O O . ILE B 1 90 ? 7.617 8.605 -37.474 1.00 29.40 309 ILE B O 1
ATOM 1520 N N . GLU B 1 91 ? 9.067 10.196 -38.135 1.00 29.16 310 GLU B N 1
ATOM 1521 C CA . GLU B 1 91 ? 9.923 9.284 -38.913 1.00 32.02 310 GLU B CA 1
ATOM 1522 C C . GLU B 1 91 ? 9.035 8.555 -39.919 1.00 33.90 310 GLU B C 1
ATOM 1523 O O . GLU B 1 91 ? 8.351 9.217 -40.701 1.00 33.89 310 GLU B O 1
ATOM 1529 N N . GLY B 1 92 ? 9.002 7.222 -39.873 1.00 36.15 311 GLY B N 1
ATOM 1530 C CA . GLY B 1 92 ? 8.106 6.447 -40.741 1.00 37.70 311 GLY B CA 1
ATOM 1531 C C . GLY B 1 92 ? 6.766 6.023 -40.145 1.00 37.69 311 GLY B C 1
ATOM 1532 O O . GLY B 1 92 ? 5.979 5.327 -40.808 1.00 39.34 311 GLY B O 1
ATOM 1533 N N . ASP B 1 93 ? 6.502 6.436 -38.905 1.00 35.84 312 ASP B N 1
ATOM 1534 C CA . ASP B 1 93 ? 5.263 6.119 -38.186 1.00 36.21 312 ASP B CA 1
ATOM 1535 C C . ASP B 1 93 ? 4.164 7.074 -38.587 1.00 34.67 312 ASP B C 1
ATOM 1536 O O . ASP B 1 93 ? 4.390 8.281 -38.665 1.00 32.27 312 ASP B O 1
ATOM 1541 N N . PHE B 1 94 ? 2.965 6.542 -38.793 1.00 30.59 313 PHE B N 1
ATOM 1542 C CA . PHE B 1 94 ? 1.779 7.384 -38.919 1.00 30.90 313 PHE B CA 1
ATOM 1543 C C . PHE B 1 94 ? 0.896 7.153 -37.690 1.00 30.78 313 PHE B C 1
ATOM 1544 O O . PHE B 1 94 ? 0.373 6.067 -37.492 1.00 32.46 313 PHE B O 1
ATOM 1552 N N . LEU B 1 95 ? 0.749 8.197 -36.886 1.00 29.57 314 LEU B N 1
ATOM 1553 C CA . LEU B 1 95 ? 0.052 8.131 -35.602 1.00 29.56 314 LEU B CA 1
ATOM 1554 C C . LEU B 1 95 ? -1.305 8.843 -35.646 1.00 29.83 314 LEU B C 1
ATOM 1555 O O . LEU B 1 95 ? -1.373 10.030 -35.953 1.00 29.02 314 LEU B O 1
ATOM 1560 N N . GLN B 1 96 ? -2.371 8.122 -35.310 1.00 30.19 315 GLN B N 1
ATOM 1561 C CA . GLN B 1 96 ? -3.713 8.701 -35.304 1.00 31.44 315 GLN B CA 1
ATOM 1562 C C . GLN B 1 96 ? -3.876 9.670 -34.133 1.00 30.25 315 GLN B C 1
ATOM 1563 O O . GLN B 1 96 ? -3.792 9.262 -32.966 1.00 29.35 315 GLN B O 1
ATOM 1569 N N . CYS B 1 97 ? -4.120 10.941 -34.454 1.00 29.53 316 CYS B N 1
ATOM 1570 C CA . CYS B 1 97 ? -4.242 11.992 -33.445 1.00 29.92 316 CYS B CA 1
ATOM 1571 C C . CYS B 1 97 ? -5.493 12.857 -33.557 1.00 30.07 316 CYS B C 1
ATOM 1572 O O . CYS B 1 97 ? -6.158 12.886 -34.583 1.00 30.29 316 CYS B O 1
ATOM 1575 N N . SER B 1 98 ? -5.801 13.554 -32.473 1.00 29.20 317 SER B N 1
ATOM 1576 C CA . SER B 1 98 ? -6.865 14.555 -32.452 1.00 29.68 317 SER B CA 1
ATOM 1577 C C . SER B 1 98 ? -6.236 15.804 -31.884 1.00 28.19 317 SER B C 1
ATOM 1578 O O . SER B 1 98 ? -5.394 15.729 -30.983 1.00 27.72 317 SER B O 1
ATOM 1581 N N . PHE B 1 99 ? -6.621 16.955 -32.410 1.00 26.48 318 PHE B N 1
ATOM 1582 C CA . PHE B 1 99 ? -6.079 18.212 -31.930 1.00 25.90 318 PHE B CA 1
ATOM 1583 C C . PHE B 1 99 ? -7.004 19.341 -32.306 1.00 26.34 318 PHE B C 1
ATOM 1584 O O . PHE B 1 99 ? -7.739 19.240 -33.293 1.00 28.05 318 PHE B O 1
ATOM 1592 N N . SER B 1 100 ? -6.991 20.397 -31.504 1.00 26.01 319 SER B N 1
ATOM 1593 C CA . SER B 1 100 ? -7.766 21.585 -31.811 1.00 27.00 319 SER B CA 1
ATOM 1594 C C . SER B 1 100 ? -6.945 22.582 -32.626 1.00 26.26 319 SER B C 1
ATOM 1595 O O . SER B 1 100 ? -5.712 22.485 -32.710 1.00 24.76 319 SER B O 1
ATOM 1598 N N . ILE B 1 101 ? -7.642 23.520 -33.256 1.00 26.83 320 ILE B N 1
ATOM 1599 C CA . ILE B 1 101 ? -6.993 24.486 -34.112 1.00 26.64 320 ILE B CA 1
ATOM 1600 C C . ILE B 1 101 ? -7.157 25.870 -33.505 1.00 27.76 320 ILE B C 1
ATOM 1601 O O . ILE B 1 101 ? -8.280 26.314 -33.241 1.00 29.35 320 ILE B O 1
ATOM 1606 N N . LEU B 1 102 ? -6.035 26.548 -33.306 1.00 27.74 321 LEU B N 1
ATOM 1607 C CA . LEU B 1 102 ? -6.016 27.848 -32.648 1.00 29.02 321 LEU B CA 1
ATOM 1608 C C . LEU B 1 102 ? -5.548 28.910 -33.636 1.00 29.97 321 LEU B C 1
ATOM 1609 O O . LEU B 1 102 ? -4.491 28.765 -34.258 1.00 30.37 321 LEU B O 1
ATOM 1614 N N . GLU B 1 103 ? -6.341 29.967 -33.773 1.00 53.63 322 GLU B N 1
ATOM 1615 C CA . GLU B 1 103 ? -5.957 31.134 -34.570 1.00 60.33 322 GLU B CA 1
ATOM 1616 C C . GLU B 1 103 ? -4.856 31.914 -33.850 1.00 62.69 322 GLU B C 1
ATOM 1617 O O . GLU B 1 103 ? -4.972 32.187 -32.658 1.00 62.93 322 GLU B O 1
ATOM 1619 N N . ASP B 1 104 ? -3.787 32.248 -34.573 1.00 65.87 323 ASP B N 1
ATOM 1620 C CA . ASP B 1 104 ? -2.671 33.071 -34.051 1.00 70.12 323 ASP B CA 1
ATOM 1621 C C . ASP B 1 104 ? -1.712 32.438 -33.022 1.00 65.85 323 ASP B C 1
ATOM 1622 O O . ASP B 1 104 ? -0.908 33.153 -32.413 1.00 70.86 323 ASP B O 1
ATOM 1627 N N . GLN B 1 105 ? -1.785 31.121 -32.827 1.00 58.60 324 GLN B N 1
ATOM 1628 C CA . GLN B 1 105 ? -0.750 30.418 -32.057 1.00 56.26 324 GLN B CA 1
ATOM 1629 C C . GLN B 1 105 ? 0.570 30.635 -32.786 1.00 58.34 324 GLN B C 1
ATOM 1630 O O . GLN B 1 105 ? 0.619 30.481 -34.011 1.00 57.90 324 GLN B O 1
ATOM 1636 N N . PRO B 1 106 ? 1.640 31.004 -32.049 1.00 61.73 325 PRO B N 1
ATOM 1637 C CA . PRO B 1 106 ? 2.883 31.295 -32.773 1.00 64.21 325 PRO B CA 1
ATOM 1638 C C . PRO B 1 106 ? 3.491 30.051 -33.434 1.00 58.28 325 PRO B C 1
ATOM 1639 O O . PRO B 1 106 ? 3.745 30.068 -34.642 1.00 58.60 325 PRO B O 1
ATOM 1643 N N . MET B 1 107 ? 3.682 28.971 -32.682 1.00 53.95 326 MET B N 1
ATOM 1644 C CA . MET B 1 107 ? 4.303 27.793 -33.261 1.00 49.63 326 MET B CA 1
ATOM 1645 C C . MET B 1 107 ? 3.279 26.942 -34.016 1.00 45.40 326 MET B C 1
ATOM 1646 O O . MET B 1 107 ? 2.076 27.021 -33.754 1.00 43.70 326 MET B O 1
ATOM 1651 N N . ASP B 1 108 ? 3.762 26.134 -34.953 1.00 44.13 327 ASP B N 1
ATOM 1652 C CA . ASP B 1 108 ? 2.870 25.348 -35.802 1.00 43.47 327 ASP B CA 1
ATOM 1653 C C . ASP B 1 108 ? 2.080 24.325 -35.011 1.00 41.95 327 ASP B C 1
ATOM 1654 O O . ASP B 1 108 ? 0.901 24.143 -35.243 1.00 41.38 327 ASP B O 1
ATOM 1659 N N A MET B 1 109 ? 2.751 23.600 -34.123 0.50 22.14 328 MET B N 1
ATOM 1660 N N B MET B 1 109 ? 2.727 23.725 -34.016 0.50 22.31 328 MET B N 1
ATOM 1661 C CA A MET B 1 109 ? 2.050 22.614 -33.300 0.50 22.29 328 MET B CA 1
ATOM 1662 C CA B MET B 1 109 ? 2.143 22.583 -33.326 0.50 22.58 328 MET B CA 1
ATOM 1663 C C A MET B 1 109 ? 2.625 22.500 -31.904 0.50 21.47 328 MET B C 1
ATOM 1664 C C B MET B 1 109 ? 2.648 22.475 -31.894 0.50 21.60 328 MET B C 1
ATOM 1665 O O A MET B 1 109 ? 3.838 22.583 -31.693 0.50 21.36 328 MET B O 1
ATOM 1666 O O B MET B 1 109 ? 3.855 22.550 -31.645 0.50 21.58 328 MET B O 1
ATOM 1675 N N . LEU B 1 110 ? 1.706 22.362 -30.960 1.00 21.82 329 LEU B N 1
ATOM 1676 C CA . LEU B 1 110 ? 2.018 22.114 -29.559 1.00 21.96 329 LEU B CA 1
ATOM 1677 C C . LEU B 1 110 ? 1.538 20.687 -29.321 1.00 20.96 329 LEU B C 1
ATOM 1678 O O . LEU B 1 110 ? 0.337 20.382 -29.448 1.00 22.55 329 LEU B O 1
ATOM 1683 N N . LEU B 1 111 ? 2.474 19.804 -29.007 1.00 20.51 330 LEU B N 1
ATOM 1684 C CA . LEU B 1 111 ? 2.131 18.397 -28.784 1.00 20.18 330 LEU B CA 1
ATOM 1685 C C . LEU B 1 111 ? 1.985 18.215 -27.274 1.00 20.38 330 LEU B C 1
ATOM 1686 O O . LEU B 1 111 ? 2.946 18.317 -26.514 1.00 20.11 330 LEU B O 1
ATOM 1691 N N . GLY B 1 112 ? 0.769 17.928 -26.844 1.00 20.02 331 GLY B N 1
ATOM 1692 C CA . GLY B 1 112 ? 0.468 17.912 -25.432 1.00 19.94 331 GLY B CA 1
ATOM 1693 C C . GLY B 1 112 ? 0.290 16.528 -24.856 1.00 19.28 331 GLY B C 1
ATOM 1694 O O . GLY B 1 112 ? 0.448 15.487 -25.526 1.00 19.30 331 GLY B O 1
ATOM 1695 N N . LEU B 1 113 ? -0.126 16.517 -23.606 1.00 18.49 332 LEU B N 1
ATOM 1696 C CA . LEU B 1 113 ? -0.140 15.297 -22.858 1.00 19.42 332 LEU B CA 1
ATOM 1697 C C . LEU B 1 113 ? -1.201 14.324 -23.375 1.00 20.29 332 LEU B C 1
ATOM 1698 O O . LEU B 1 113 ? -1.010 13.113 -23.320 1.00 20.88 332 LEU B O 1
ATOM 1703 N N . ASP B 1 114 ? -2.315 14.840 -23.905 1.00 19.32 333 ASP B N 1
ATOM 1704 C CA . ASP B 1 114 ? -3.292 13.961 -24.518 1.00 21.68 333 ASP B CA 1
ATOM 1705 C C . ASP B 1 114 ? -2.671 13.027 -25.555 1.00 21.49 333 ASP B C 1
ATOM 1706 O O . ASP B 1 114 ? -2.901 11.815 -25.519 1.00 23.27 333 ASP B O 1
ATOM 1711 N N . MET B 1 115 ? -1.879 13.571 -26.476 1.00 21.15 334 MET B N 1
ATOM 1712 C CA . MET B 1 115 ? -1.325 12.722 -27.513 1.00 22.47 334 MET B CA 1
ATOM 1713 C C . MET B 1 115 ? -0.089 11.951 -27.062 1.00 21.92 334 MET B C 1
ATOM 1714 O O . MET B 1 115 ? 0.117 10.791 -27.461 1.00 22.58 334 MET B O 1
ATOM 1719 N N . LEU B 1 116 ? 0.707 12.557 -26.184 1.00 20.16 335 LEU B N 1
ATOM 1720 C CA . LEU B 1 116 ? 1.833 11.824 -25.583 1.00 19.56 335 LEU B CA 1
ATOM 1721 C C . LEU B 1 116 ? 1.353 10.569 -24.828 1.00 20.96 335 LEU B C 1
ATOM 1722 O O . LEU B 1 116 ? 1.972 9.498 -24.937 1.00 21.53 335 LEU B O 1
ATOM 1727 N N . ARG B 1 117 ? 0.243 10.694 -24.085 1.00 19.79 336 ARG B N 1
ATOM 1728 C CA . ARG B 1 117 ? -0.301 9.538 -23.342 1.00 23.17 336 ARG B CA 1
ATOM 1729 C C . ARG B 1 117 ? -0.938 8.532 -24.301 1.00 24.04 336 ARG B C 1
ATOM 1730 O O . ARG B 1 117 ? -0.778 7.316 -24.152 1.00 24.82 336 ARG B O 1
ATOM 1738 N N . ARG B 1 118 ? -1.656 9.041 -25.304 1.00 24.26 337 ARG B N 1
ATOM 1739 C CA . ARG B 1 118 ? -2.330 8.141 -26.267 1.00 26.75 337 ARG B CA 1
ATOM 1740 C C . ARG B 1 118 ? -1.370 7.159 -26.940 1.00 27.40 337 ARG B C 1
ATOM 1741 O O . ARG B 1 118 ? -1.693 5.968 -27.112 1.00 29.34 337 ARG B O 1
ATOM 1749 N N . HIS B 1 119 ? -0.216 7.660 -27.347 1.00 24.31 338 HIS B N 1
ATOM 1750 C CA . HIS B 1 119 ? 0.789 6.824 -28.014 1.00 25.90 338 HIS B CA 1
ATOM 1751 C C . HIS B 1 119 ? 1.891 6.300 -27.090 1.00 25.40 338 HIS B C 1
ATOM 1752 O O . HIS B 1 119 ? 2.940 5.828 -27.571 1.00 26.49 338 HIS B O 1
ATOM 1759 N N . GLN B 1 120 ? 1.641 6.380 -25.781 0.50 24.76 339 GLN B N 1
ATOM 1760 C CA . GLN B 1 120 ? 2.508 5.814 -24.744 0.50 25.11 339 GLN B CA 1
ATOM 1761 C C . GLN B 1 120 ? 3.952 6.270 -24.905 0.50 23.60 339 GLN B C 1
ATOM 1762 O O . GLN B 1 120 ? 4.880 5.473 -24.813 0.50 24.14 339 GLN B O 1
ATOM 1768 N N . CYS B 1 121 ? 4.126 7.565 -25.139 1.00 21.30 340 CYS B N 1
ATOM 1769 C CA . CYS B 1 121 ? 5.440 8.113 -25.474 1.00 20.92 340 CYS B CA 1
ATOM 1770 C C . CYS B 1 121 ? 6.370 8.240 -24.276 1.00 19.78 340 CYS B C 1
ATOM 1771 O O . CYS B 1 121 ? 5.924 8.350 -23.122 1.00 19.91 340 CYS B O 1
ATOM 1774 N N A SER B 1 122 ? 7.663 8.197 -24.556 0.70 20.07 341 SER B N 1
ATOM 1775 N N B SER B 1 122 ? 7.675 8.234 -24.564 0.30 19.17 341 SER B N 1
ATOM 1776 C CA A SER B 1 122 ? 8.648 8.570 -23.550 0.70 20.78 341 SER B CA 1
ATOM 1777 C CA B SER B 1 122 ? 8.717 8.560 -23.574 0.30 18.28 341 SER B CA 1
ATOM 1778 C C A SER B 1 122 ? 9.403 9.806 -24.052 0.70 19.57 341 SER B C 1
ATOM 1779 C C B SER B 1 122 ? 9.553 9.753 -23.993 0.30 18.22 341 SER B C 1
ATOM 1780 O O A SER B 1 122 ? 9.827 9.872 -25.207 0.70 20.18 341 SER B O 1
ATOM 1781 O O B SER B 1 122 ? 10.259 9.701 -25.007 0.30 18.62 341 SER B O 1
ATOM 1786 N N . ILE B 1 123 ? 9.514 10.814 -23.193 1.00 17.90 342 ILE B N 1
ATOM 1787 C CA . ILE B 1 123 ? 10.396 11.948 -23.445 1.00 18.18 342 ILE B CA 1
ATOM 1788 C C . ILE B 1 123 ? 11.706 11.601 -22.748 1.00 18.98 342 ILE B C 1
ATOM 1789 O O . ILE B 1 123 ? 11.801 11.755 -21.529 1.00 19.10 342 ILE B O 1
ATOM 1794 N N . ASP B 1 124 ? 12.718 11.163 -23.516 1.00 19.70 343 ASP B N 1
ATOM 1795 C CA . ASP B 1 124 ? 13.946 10.605 -22.930 1.00 20.42 343 ASP B CA 1
ATOM 1796 C C . ASP B 1 124 ? 15.105 11.597 -23.116 1.00 21.13 343 ASP B C 1
ATOM 1797 O O . ASP B 1 124 ? 15.642 11.756 -24.225 1.00 21.46 343 ASP B O 1
ATOM 1802 N N . LEU B 1 125 ? 15.455 12.294 -22.037 1.00 19.96 344 LEU B N 1
ATOM 1803 C CA . LEU B 1 125 ? 16.453 13.357 -22.110 1.00 21.77 344 LEU B CA 1
ATOM 1804 C C . LEU B 1 125 ? 17.868 12.842 -21.901 1.00 23.20 344 LEU B C 1
ATOM 1805 O O . LEU B 1 125 ? 18.838 13.643 -21.906 1.00 26.28 344 LEU B O 1
ATOM 1810 N N . LYS B 1 126 ? 18.011 11.535 -21.687 1.00 22.71 345 LYS B N 1
ATOM 1811 C CA . LYS B 1 126 ? 19.358 10.927 -21.647 1.00 24.55 345 LYS B CA 1
ATOM 1812 C C . LYS B 1 126 ? 19.772 10.579 -23.071 1.00 25.69 345 LYS B C 1
ATOM 1813 O O . LYS B 1 126 ? 20.897 10.890 -23.485 1.00 27.76 345 LYS B O 1
ATOM 1819 N N . LYS B 1 127 ? 18.870 9.928 -23.796 1.00 25.82 346 LYS B N 1
ATOM 1820 C CA . LYS B 1 127 ? 19.079 9.593 -25.210 1.00 27.16 346 LYS B CA 1
ATOM 1821 C C . LYS B 1 127 ? 18.798 10.787 -26.140 1.00 26.12 346 LYS B C 1
ATOM 1822 O O . LYS B 1 127 ? 19.212 10.790 -27.329 1.00 27.56 346 LYS B O 1
ATOM 1827 N N . ASN B 1 128 ? 18.098 11.788 -25.611 1.00 23.73 347 ASN B N 1
ATOM 1828 C CA . ASN B 1 128 ? 17.662 12.938 -26.406 1.00 22.83 347 ASN B CA 1
ATOM 1829 C C . ASN B 1 128 ? 16.688 12.571 -27.526 1.00 23.00 347 ASN B C 1
ATOM 1830 O O . ASN B 1 128 ? 16.761 13.114 -28.628 1.00 22.16 347 ASN B O 1
ATOM 1835 N N . VAL B 1 129 ? 15.748 11.675 -27.210 1.00 21.00 348 VAL B N 1
ATOM 1836 C CA . VAL B 1 129 ? 14.744 11.244 -28.181 1.00 21.93 348 VAL B CA 1
ATOM 1837 C C . VAL B 1 129 ? 13.358 11.237 -27.598 1.00 21.26 348 VAL B C 1
ATOM 1838 O O . VAL B 1 129 ? 13.186 11.072 -26.389 1.00 21.30 348 VAL B O 1
ATOM 1842 N N . LEU B 1 130 ? 12.375 11.418 -28.464 1.00 21.53 349 LEU B N 1
ATOM 1843 C CA . LEU B 1 130 ? 10.993 11.076 -28.148 1.00 20.58 349 LEU B CA 1
ATOM 1844 C C . LEU B 1 130 ? 10.747 9.663 -28.655 1.00 21.50 349 LEU B C 1
ATOM 1845 O O . LEU B 1 130 ? 11.032 9.368 -29.818 1.00 22.94 349 LEU B O 1
ATOM 1850 N N . VAL B 1 131 ? 10.274 8.795 -27.766 1.00 22.18 350 VAL B N 1
ATOM 1851 C CA . VAL B 1 131 ? 9.996 7.408 -28.102 1.00 22.95 350 VAL B CA 1
ATOM 1852 C C . VAL B 1 131 ? 8.497 7.255 -28.244 1.00 22.90 350 VAL B C 1
ATOM 1853 O O . VAL B 1 131 ? 7.747 7.693 -27.385 1.00 23.09 350 VAL B O 1
ATOM 1857 N N . ILE B 1 132 ? 8.058 6.659 -29.350 1.00 23.73 351 ILE B N 1
ATOM 1858 C CA . ILE B 1 132 ? 6.652 6.329 -29.495 1.00 24.99 351 ILE B CA 1
ATOM 1859 C C . ILE B 1 132 ? 6.503 4.922 -28.914 1.00 26.86 351 ILE B C 1
ATOM 1860 O O . ILE B 1 132 ? 7.066 3.973 -29.441 1.00 27.92 351 ILE B O 1
ATOM 1865 N N . GLY B 1 133 ? 5.781 4.792 -27.802 1.00 27.17 352 GLY B N 1
ATOM 1866 C CA . GLY B 1 133 ? 5.779 3.532 -27.067 1.00 29.48 352 GLY B CA 1
ATOM 1867 C C . GLY B 1 133 ? 5.047 2.413 -27.778 1.00 32.69 352 GLY B C 1
ATOM 1868 O O . GLY B 1 133 ? 5.340 1.214 -27.570 1.00 34.44 352 GLY B O 1
ATOM 1869 N N . THR B 1 134 ? 4.101 2.789 -28.632 1.00 32.70 353 THR B N 1
ATOM 1870 C CA . THR B 1 134 ? 3.284 1.789 -29.303 1.00 35.45 353 THR B CA 1
ATOM 1871 C C . THR B 1 134 ? 4.004 1.123 -30.477 1.00 36.46 353 THR B C 1
ATOM 1872 O O . THR B 1 134 ? 3.581 0.068 -30.920 1.00 38.96 353 THR B O 1
ATOM 1876 N N . THR B 1 135 ? 5.077 1.738 -30.976 1.00 35.31 354 THR B N 1
ATOM 1877 C CA . THR B 1 135 ? 5.783 1.222 -32.159 1.00 37.39 354 THR B CA 1
ATOM 1878 C C . THR B 1 135 ? 7.276 1.017 -31.921 1.00 37.20 354 THR B C 1
ATOM 1879 O O . THR B 1 135 ? 7.942 0.290 -32.683 1.00 39.05 354 THR B O 1
ATOM 1883 N N . GLY B 1 136 ? 7.792 1.698 -30.900 1.00 34.98 355 GLY B N 1
ATOM 1884 C CA . GLY B 1 136 ? 9.212 1.711 -30.584 1.00 35.41 355 GLY B CA 1
ATOM 1885 C C . GLY B 1 136 ? 9.996 2.756 -31.364 1.00 34.77 355 GLY B C 1
ATOM 1886 O O . GLY B 1 136 ? 11.197 2.915 -31.140 1.00 35.58 355 GLY B O 1
ATOM 1887 N N . THR B 1 137 ? 9.330 3.472 -32.273 1.00 33.45 356 THR B N 1
ATOM 1888 C CA . THR B 1 137 ? 10.007 4.490 -33.093 1.00 33.32 356 THR B CA 1
ATOM 1889 C C . THR B 1 137 ? 10.580 5.603 -32.225 1.00 30.65 356 THR B C 1
ATOM 1890 O O . THR B 1 137 ? 9.961 5.992 -31.238 1.00 27.65 356 THR B O 1
ATOM 1894 N N . GLN B 1 138 ? 11.763 6.087 -32.599 1.00 30.55 357 GLN B N 1
ATOM 1895 C CA . GLN B 1 138 ? 12.432 7.162 -31.867 1.00 29.33 357 GLN B CA 1
ATOM 1896 C C . GLN B 1 138 ? 12.706 8.298 -32.824 1.00 28.87 357 GLN B C 1
ATOM 1897 O O . GLN B 1 138 ? 13.022 8.064 -34.007 1.00 30.32 357 GLN B O 1
ATOM 1903 N N . THR B 1 139 ? 12.593 9.522 -32.322 1.00 26.62 358 THR B N 1
ATOM 1904 C CA . THR B 1 139 ? 12.982 10.698 -33.098 1.00 26.45 358 THR B CA 1
ATOM 1905 C C . THR B 1 139 ? 13.783 11.639 -32.199 1.00 25.97 358 THR B C 1
ATOM 1906 O O . THR B 1 139 ? 13.453 11.815 -31.013 1.00 23.93 358 THR B O 1
ATOM 1910 N N . TYR B 1 140 ? 14.827 12.252 -32.752 1.00 27.13 359 TYR B N 1
ATOM 1911 C CA . TYR B 1 140 ? 15.669 13.165 -31.961 1.00 26.31 359 TYR B CA 1
ATOM 1912 C C . TYR B 1 140 ? 14.999 14.504 -31.683 1.00 24.94 359 TYR B C 1
ATOM 1913 O O . TYR B 1 140 ? 14.295 15.057 -32.523 1.00 25.67 359 TYR B O 1
ATOM 1922 N N . PHE B 1 141 ? 15.225 15.027 -30.481 1.00 22.99 360 PHE B N 1
ATOM 1923 C CA . PHE B 1 141 ? 14.877 16.406 -30.232 1.00 22.77 360 PHE B CA 1
ATOM 1924 C C . PHE B 1 141 ? 15.823 17.317 -31.009 1.00 23.72 360 PHE B C 1
ATOM 1925 O O . PHE B 1 141 ? 17.023 17.041 -31.138 1.00 26.04 360 PHE B O 1
ATOM 1933 N N . LEU B 1 142 ? 15.290 18.411 -31.521 1.00 23.16 361 LEU B N 1
ATOM 1934 C CA . LEU B 1 142 ? 16.079 19.263 -32.399 1.00 24.97 361 LEU B CA 1
ATOM 1935 C C . LEU B 1 142 ? 17.068 20.103 -31.593 1.00 26.00 361 LEU B C 1
ATOM 1936 O O . LEU B 1 142 ? 16.747 20.582 -30.493 1.00 25.18 361 LEU B O 1
ATOM 1941 N N . PRO B 1 143 ? 18.275 20.301 -32.130 1.00 28.04 362 PRO B N 1
ATOM 1942 C CA . PRO B 1 143 ? 19.203 21.236 -31.485 1.00 28.60 362 PRO B CA 1
ATOM 1943 C C . PRO B 1 143 ? 18.780 22.705 -31.657 1.00 29.46 362 PRO B C 1
ATOM 1944 O O . PRO B 1 143 ? 17.924 23.011 -32.505 1.00 29.67 362 PRO B O 1
ATOM 1948 N N . GLU B 1 144 ? 19.390 23.599 -30.875 1.00 32.58 363 GLU B N 1
ATOM 1949 C CA . GLU B 1 144 ? 18.974 25.003 -30.847 1.00 36.58 363 GLU B CA 1
ATOM 1950 C C . GLU B 1 144 ? 18.859 25.629 -32.239 1.00 36.81 363 GLU B C 1
ATOM 1951 O O . GLU B 1 144 ? 17.886 26.336 -32.525 1.00 38.01 363 GLU B O 1
ATOM 1957 N N . GLY B 1 145 ? 19.841 25.355 -33.103 1.00 37.37 364 GLY B N 1
ATOM 1958 C CA . GLY B 1 145 ? 19.889 25.969 -34.430 1.00 41.50 364 GLY B CA 1
ATOM 1959 C C . GLY B 1 145 ? 18.775 25.553 -35.379 1.00 40.25 364 GLY B C 1
ATOM 1960 O O . GLY B 1 145 ? 18.592 26.167 -36.435 1.00 44.84 364 GLY B O 1
ATOM 1961 N N . GLU B 1 146 ? 18.042 24.510 -35.007 1.00 36.09 365 GLU B N 1
ATOM 1962 C CA . GLU B 1 146 ? 16.976 23.962 -35.848 1.00 37.09 365 GLU B CA 1
ATOM 1963 C C . GLU B 1 146 ? 15.587 24.313 -35.329 1.00 36.66 365 GLU B C 1
ATOM 1964 O O . GLU B 1 146 ? 14.578 23.899 -35.912 1.00 38.03 365 GLU B O 1
ATOM 1970 N N . LEU B 1 147 ? 15.530 25.061 -34.230 1.00 36.94 366 LEU B N 1
ATOM 1971 C CA . LEU B 1 147 ? 14.240 25.461 -33.656 1.00 39.30 366 LEU B CA 1
ATOM 1972 C C . LEU B 1 147 ? 13.545 26.462 -34.579 1.00 43.26 366 LEU B C 1
ATOM 1973 O O . LEU B 1 147 ? 14.220 27.297 -35.207 1.00 45.35 366 LEU B O 1
ATOM 1978 N N . PRO B 1 148 ? 12.203 26.370 -34.693 1.00 45.75 367 PRO B N 1
ATOM 1979 C CA . PRO B 1 148 ? 11.476 27.283 -35.590 1.00 50.98 367 PRO B CA 1
ATOM 1980 C C . PRO B 1 148 ? 11.474 28.715 -35.068 1.00 57.24 367 PRO B C 1
ATOM 1981 O O . PRO B 1 148 ? 11.777 28.935 -33.893 1.00 59.12 367 PRO B O 1
#

Solvent-accessible surface area: 11436 Å² total; per-residue (Å²): 94,35,31,0,24,0,77,6,87,2,76,54,63,85,8,75,0,22,0,18,0,20,18,119,48,0,24,0,2,43,70,1,0,93,101,0,105,3,52,186,62,13,49,148,196,45,48,18,108,34,109,108,85,140,4,27,0,22,0,90,85,10,94,0,37,0,102,58,42,112,8,85,2,26,0,0,0,25,74,125,20,134,52,45,0,24,0,0,5,53,5,0,75,123,14,67,1,14,0,19,13,130,97,48,5,0,31,0,13,75,74,45,25,89,4,155,5,7,77,96,82,82,39,124,84,47,83,68,36,0,21,0,68,7,86,2,83,52,63,82,7,62,0,20,0,18,0,20,18,93,76,0,28,0,3,49,70,1,0,89,108,0,104,5,47,199,59,15,25,135,203,141,61,94,91,45,38,0,36,0,82,95,6,72,6,38,5,103,65,20,126,11,88,4,10,0,3,0,43,35,145,18,127,41,42,1,26,13,0,0,18,9,0,63,111,18,68,5,15,0,21,9,124,112,48,6,0,27,1,13,73,78,48,30,86,6,157,4,13,76,112,82,85,43,102

Radius of gyration: 18.77 Å; Cα contacts (8 Å, |Δi|>4): 677; chains: 2; bounding box: 41×38×52 Å

InterPro domains:
  IPR000626 Ubiquitin-like domain [PF00240] (12-77)
  IPR000626 Ubiquitin-like domain [PS50053] (1-81)
  IPR000626 Ubiquitin-like domain [SM00213] (3-77)
  IPR019103 Aspartic peptidase, DDI1-type [PF09668] (235-343)
  IPR019103 Aspartic peptidase, DDI1-type [cd05479] (229-351)
  IPR021109 Aspartic peptidase domain superfamily [G3DSA:2.40.70.10] (221-367)
  IPR021109 Aspartic peptidase domain superfamily [SSF50630] (231-344)
  IPR029071 Ubiquitin-like domain superfamily [SSF54236] (4-93)
  IPR033882 DNA damage inducible protein 1 ubiquitin-like domain [cd01796] (1-76)
  IPR057273 Ddi1/2, HDD domain [PF24669] (142-206)

GO terms:
  GO:0010498 proteasomal protein catabolic process (P, IMP)
  GO:0031647 regulation of protein stability (P, IMP)
  GO:0097752 regulation of DNA stability (P, IMP)
  GO:0072711 cellular response to hydroxyurea (P, IMP)
  GO:0005515 protein binding (F, IPI)

B-factor: mean 28.08, std 12.8, range [11.57, 97.73]

Organism: Homo sapiens (NCBI:txid9606)